Protein AF-A0A1Q4YKF2-F1 (afdb_monomer_lite)

pLDDT: mean 71.83, std 18.97, range [35.75, 95.75]

Secondary structure (DSSP, 8-state):
-HHHHHHHHHHHHHHHHHHHHHHHHHHHHHHHHHHHHHTTS-TTHHHHHHHHHHHHHHHHHHHHHHTS-PPPPP----------------------------TTSSTTSGGGS--GGGHHHHHHHTT-HHHHHHHHHHHHHHHHHHHHHHTT-S-GGGGGSS-HHHHHHHHHHHHGGGT--HHHHHHHHHHHHHHHHHHTTPPPPHHHHHHHHHHHHHHHHHHHHHS--TT---

Foldseek 3Di:
DVVVVVVVVVVVVVVVVVVVVVVVVVVVVVVVVVCVVVVVPVPPPLQVVLLVLLQVLLVVLVCVVVVPDDDDDDDDDDDDDDDDDDDDDDDDDDDDDDDDPDPPPPVVVVVLPPLPPLNVLLVCLQPPLLVSLVSLVVVLLVLLVVLLVLVVNDDPVVCPDDDNLVVSLSSLVSLVVLPRDPCLSVSSVSSVVSNVCSVVPRDYHSSSSVSSSSSSSSSSVSSCVSRPDPPDDD

Sequence (234 aa):
MEIAKLVLEYVKALVWPLVTITLVWGLRSHIHEAMRRMIRLDTVAGAIEFAEDARTVREQVEELADTRPALPPDSSTEPEQTHEVDPDQGPDSRQRHELTEPLSATAIRDTRADFGPFTSAMTLAGRSPASAVTEAWLFLRSAIIQAGASRAVASFDVYVRDKEARALRDVLQRLRPFGLSGPALMYFEQLDDLQRQAAMGTQVSPRAAEDFIMSCYYFYNDLMELAPDPEQPT

Structure (mmCIF, N/CA/C/O backbone):
data_AF-A0A1Q4YKF2-F1
#
_entry.id   AF-A0A1Q4YKF2-F1
#
loop_
_atom_site.group_PDB
_atom_site.id
_atom_site.type_symbol
_atom_site.label_atom_id
_atom_site.label_alt_id
_atom_site.label_comp_id
_atom_site.label_asym_id
_atom_site.label_entity_id
_atom_site.label_seq_id
_atom_site.pdbx_PDB_ins_code
_atom_site.Cartn_x
_atom_site.Cartn_y
_atom_site.Cartn_z
_atom_site.occupancy
_atom_site.B_iso_or_equiv
_atom_site.auth_seq_id
_atom_site.auth_comp_id
_atom_site.auth_asym_id
_atom_site.auth_atom_id
_atom_site.pdbx_PDB_model_num
ATOM 1 N N . MET A 1 1 ? -21.107 60.787 -4.165 1.00 59.50 1 MET A N 1
ATOM 2 C CA . MET A 1 1 ? -22.080 60.136 -3.253 1.00 59.50 1 MET A CA 1
ATOM 3 C C . MET A 1 1 ? -22.635 58.824 -3.819 1.00 59.50 1 MET A C 1
ATOM 5 O O . MET A 1 1 ? -22.978 57.944 -3.045 1.00 59.50 1 MET A O 1
ATOM 9 N N . GLU A 1 2 ? -22.676 58.649 -5.143 1.00 70.69 2 GLU A N 1
ATOM 10 C CA . GLU A 1 2 ? -23.223 57.452 -5.812 1.00 70.69 2 GLU A CA 1
ATOM 11 C C . GLU A 1 2 ? -22.351 56.192 -5.666 1.00 70.69 2 GLU A C 1
ATOM 13 O O . GLU A 1 2 ? -22.877 55.094 -5.513 1.00 70.69 2 GLU A O 1
ATOM 18 N N . ILE A 1 3 ? -21.024 56.351 -5.590 1.00 73.62 3 ILE A N 1
ATOM 19 C CA . ILE A 1 3 ? -20.072 55.238 -5.404 1.00 73.62 3 ILE A CA 1
ATOM 20 C C . ILE A 1 3 ? -20.327 54.496 -4.079 1.00 73.62 3 ILE A C 1
ATOM 22 O O . ILE A 1 3 ? -20.292 53.271 -4.035 1.00 73.62 3 ILE A O 1
ATOM 26 N N . ALA A 1 4 ? -20.668 55.222 -3.008 1.00 78.62 4 ALA A N 1
ATOM 27 C CA . ALA A 1 4 ? -20.981 54.619 -1.710 1.00 78.62 4 ALA A CA 1
ATOM 28 C C . ALA A 1 4 ? -22.267 53.772 -1.748 1.00 78.62 4 ALA A C 1
ATOM 30 O O . ALA A 1 4 ? -22.369 52.776 -1.037 1.00 78.62 4 ALA A O 1
ATOM 31 N N . LYS A 1 5 ? -23.232 54.137 -2.606 1.00 74.88 5 LYS A N 1
ATOM 32 C CA . LYS A 1 5 ? -24.470 53.371 -2.809 1.00 74.88 5 LYS A CA 1
ATOM 33 C C . LYS A 1 5 ? -24.212 52.064 -3.558 1.00 74.88 5 LYS A C 1
ATOM 35 O O . LYS A 1 5 ? -24.713 51.030 -3.134 1.00 74.88 5 LYS A O 1
ATOM 40 N N . LEU A 1 6 ? -23.388 52.103 -4.608 1.00 81.25 6 LEU A N 1
ATOM 41 C CA . LEU A 1 6 ? -23.023 50.906 -5.374 1.00 81.25 6 LEU A CA 1
ATOM 42 C C . LEU A 1 6 ? -22.280 49.878 -4.517 1.00 81.25 6 LEU A C 1
ATOM 44 O O . LEU A 1 6 ? -22.603 48.694 -4.548 1.00 81.25 6 LEU A O 1
ATOM 48 N N . VAL A 1 7 ? -21.320 50.334 -3.709 1.00 80.69 7 VAL A N 1
ATOM 49 C CA . VAL A 1 7 ? -20.581 49.448 -2.799 1.00 80.69 7 VAL A CA 1
ATOM 50 C C . VAL A 1 7 ? -21.527 48.820 -1.772 1.00 80.69 7 VAL A C 1
ATOM 52 O O . VAL A 1 7 ? -21.421 47.626 -1.496 1.00 80.69 7 VAL A O 1
ATOM 55 N N . LEU A 1 8 ? -22.491 49.586 -1.250 1.00 84.44 8 LEU A N 1
ATOM 56 C CA . LEU A 1 8 ? -23.459 49.080 -0.276 1.00 84.44 8 LEU A CA 1
ATOM 57 C C . LEU A 1 8 ? -24.365 47.983 -0.863 1.00 84.44 8 LEU A C 1
ATOM 59 O O . LEU A 1 8 ? -24.622 46.983 -0.191 1.00 84.44 8 LEU A O 1
ATOM 63 N N . GLU A 1 9 ? -24.818 48.130 -2.110 1.00 84.06 9 GLU A N 1
ATOM 64 C CA . GLU A 1 9 ? -25.609 47.091 -2.785 1.00 84.06 9 GLU A CA 1
ATOM 65 C C . GLU A 1 9 ? -24.786 45.836 -3.085 1.00 84.06 9 GLU A C 1
ATOM 67 O O . GLU A 1 9 ? -25.272 44.723 -2.875 1.00 84.06 9 GLU A O 1
ATOM 72 N N . TYR A 1 10 ? -23.521 45.996 -3.484 1.00 83.75 10 TYR A N 1
ATOM 73 C CA . TYR A 1 10 ? -22.634 44.867 -3.763 1.00 83.75 10 TYR A CA 1
ATOM 74 C C . TYR A 1 10 ? -22.320 44.058 -2.498 1.00 83.75 10 TYR A C 1
ATOM 76 O O . TYR A 1 10 ? -22.383 42.829 -2.509 1.00 83.75 10 TYR A O 1
ATOM 84 N N . VAL A 1 11 ? -22.056 44.740 -1.377 1.00 86.38 11 VAL A N 1
ATOM 85 C CA . VAL A 1 11 ? -21.852 44.086 -0.076 1.00 86.38 11 VAL A CA 1
ATOM 86 C C . VAL A 1 11 ? -23.117 43.345 0.350 1.00 86.38 11 VAL A C 1
ATOM 88 O O . VAL A 1 11 ? -23.036 42.184 0.742 1.00 86.38 11 VAL A O 1
ATOM 91 N N . LYS A 1 12 ? -24.299 43.958 0.208 1.00 86.62 12 LYS A N 1
ATOM 92 C CA . LYS A 1 12 ? -25.577 43.311 0.543 1.00 86.62 12 LYS A CA 1
ATOM 93 C C . LYS A 1 12 ? -25.831 42.053 -0.297 1.00 86.62 12 LYS A C 1
ATOM 95 O O . LYS A 1 12 ? -26.324 41.064 0.242 1.00 86.62 12 LYS A O 1
ATOM 100 N N . ALA A 1 13 ? -25.456 42.068 -1.577 1.00 91.25 13 ALA A N 1
ATOM 101 C CA . ALA A 1 13 ? -25.539 40.900 -2.453 1.00 91.25 13 ALA A CA 1
ATOM 102 C C . ALA A 1 13 ? -24.560 39.781 -2.047 1.00 91.25 13 ALA A C 1
ATOM 104 O O . ALA A 1 13 ? -24.888 38.606 -2.188 1.00 91.25 13 ALA A O 1
ATOM 105 N N . LEU A 1 14 ? -23.391 40.131 -1.498 1.00 90.38 14 LEU A N 1
ATOM 106 C CA . LEU A 1 14 ? -22.347 39.190 -1.066 1.00 90.38 14 LEU A CA 1
ATOM 107 C C . LEU A 1 14 ? -22.583 38.564 0.314 1.00 90.38 14 LEU A C 1
ATOM 109 O O . LEU A 1 14 ? -22.063 37.484 0.594 1.00 90.38 14 LEU A O 1
ATOM 113 N N . VAL A 1 15 ? -23.386 39.196 1.171 1.00 93.31 15 VAL A N 1
ATOM 114 C CA . VAL A 1 15 ? -23.711 38.644 2.496 1.00 93.31 15 VAL A CA 1
ATOM 115 C C . VAL A 1 15 ? -24.414 37.292 2.368 1.00 93.31 15 VAL A C 1
ATOM 117 O O . VAL A 1 15 ? -24.079 36.356 3.089 1.00 93.31 15 VAL A O 1
ATOM 120 N N . TRP A 1 16 ? -25.347 37.153 1.426 1.00 92.38 16 TRP A N 1
ATOM 121 C CA . TRP A 1 16 ? -26.102 35.914 1.242 1.00 92.38 16 TRP A CA 1
ATOM 122 C C . TRP A 1 16 ? -25.227 34.700 0.876 1.00 92.38 16 TRP A C 1
ATOM 124 O O . TRP A 1 16 ? -25.275 33.708 1.607 1.00 92.38 16 TRP A O 1
ATOM 134 N N . PRO A 1 17 ? -24.374 34.743 -0.171 1.00 91.88 17 PRO A N 1
ATOM 135 C CA . PRO A 1 17 ? -23.485 33.631 -0.482 1.00 91.88 17 PRO A CA 1
ATOM 136 C C . PRO A 1 17 ? -22.520 33.334 0.668 1.00 91.88 17 PRO A C 1
ATOM 138 O O . PRO A 1 17 ? -22.313 32.165 0.983 1.00 91.88 17 PRO A O 1
ATOM 141 N N . LEU A 1 18 ? -22.005 34.352 1.367 1.00 93.12 18 LEU A N 1
ATOM 142 C CA . LEU A 1 18 ? -21.119 34.135 2.512 1.00 93.12 18 LEU A CA 1
ATOM 143 C C . LEU A 1 18 ? -21.826 33.372 3.645 1.00 93.12 18 LEU A C 1
ATOM 145 O O . LEU A 1 18 ? -21.273 32.411 4.184 1.00 93.12 18 LEU A O 1
ATOM 149 N N . VAL A 1 19 ? -23.070 33.745 3.960 1.00 93.50 19 VAL A N 1
ATOM 150 C CA . VAL A 1 19 ? -23.903 33.039 4.946 1.00 93.50 19 VAL A CA 1
ATOM 151 C C . VAL A 1 19 ? -24.180 31.608 4.493 1.00 93.50 19 VAL A C 1
ATOM 153 O O . VAL A 1 19 ? -24.019 30.690 5.292 1.00 93.50 19 VAL A O 1
ATOM 156 N N . THR A 1 20 ? -24.525 31.380 3.221 1.00 94.12 20 THR A N 1
ATOM 157 C CA . THR A 1 20 ? -24.762 30.016 2.715 1.00 94.12 20 THR A CA 1
ATOM 158 C C . THR A 1 20 ? -23.509 29.149 2.771 1.00 94.12 20 THR A C 1
ATOM 160 O O . THR A 1 20 ? -23.591 28.006 3.206 1.00 94.12 20 THR A O 1
ATOM 163 N N . ILE A 1 21 ? -22.340 29.692 2.419 1.00 92.94 21 ILE A N 1
ATOM 164 C CA . ILE A 1 21 ? -21.063 28.977 2.506 1.00 92.94 21 ILE A CA 1
ATOM 165 C C . ILE A 1 21 ? -20.768 28.627 3.962 1.00 92.94 21 ILE A C 1
ATOM 167 O O . ILE A 1 21 ? -20.431 27.483 4.252 1.00 92.94 21 ILE A O 1
ATOM 171 N N . THR A 1 22 ? -20.956 29.580 4.878 1.00 89.69 22 THR A N 1
ATOM 172 C CA . THR A 1 22 ? -20.728 29.379 6.315 1.00 89.69 22 THR A CA 1
ATOM 173 C C . THR A 1 22 ? -21.674 28.323 6.882 1.00 89.69 22 THR A C 1
ATOM 175 O O . THR A 1 22 ? -21.243 27.442 7.621 1.00 89.69 22 THR A O 1
ATOM 178 N N . LEU A 1 23 ? -22.950 28.359 6.491 1.00 91.12 23 LEU A N 1
ATOM 179 C CA . LEU A 1 23 ? -23.954 27.384 6.902 1.00 91.12 23 LEU A CA 1
ATOM 180 C C . LEU A 1 23 ? -23.627 25.987 6.365 1.00 91.12 23 LEU A C 1
ATOM 182 O O . LEU A 1 23 ? -23.680 25.018 7.116 1.00 91.12 23 LEU A O 1
ATOM 186 N N . VAL A 1 24 ? -23.243 25.879 5.091 1.00 90.00 24 VAL A N 1
ATOM 187 C CA . VAL A 1 24 ? -22.836 24.612 4.469 1.00 90.00 24 VAL A CA 1
ATOM 188 C C . VAL A 1 24 ? -21.573 24.066 5.132 1.00 90.00 24 VAL A C 1
ATOM 190 O O . VAL A 1 24 ? -21.510 22.872 5.409 1.00 90.00 24 VAL A O 1
ATOM 193 N N . TRP A 1 25 ? -20.591 24.915 5.439 1.00 86.44 25 TRP A N 1
ATOM 194 C CA . TRP A 1 25 ? -19.376 24.513 6.152 1.00 86.44 25 TRP A CA 1
ATOM 195 C C . TRP A 1 25 ? -19.663 24.058 7.584 1.00 86.44 25 TRP A C 1
ATOM 197 O O . TRP A 1 25 ? -19.182 23.002 7.993 1.00 86.44 25 TRP A O 1
ATOM 207 N N . GLY A 1 26 ? -20.486 24.801 8.326 1.00 82.38 26 GLY A N 1
ATOM 208 C CA . GLY A 1 26 ? -20.896 24.433 9.680 1.00 82.38 26 GLY A CA 1
ATOM 209 C C . GLY A 1 26 ? -21.679 23.121 9.700 1.00 82.38 26 GLY A C 1
ATOM 210 O O . GLY A 1 26 ? -21.354 22.214 10.464 1.00 82.38 26 GLY A O 1
ATOM 211 N N . LEU A 1 27 ? -22.650 22.969 8.796 1.00 75.94 27 LEU A N 1
ATOM 212 C CA . LEU A 1 27 ? -23.430 21.741 8.660 1.00 75.94 27 LEU A CA 1
ATOM 213 C C . LEU A 1 27 ? -22.538 20.558 8.269 1.00 75.94 27 LEU A C 1
ATOM 215 O O . LEU A 1 27 ? -22.656 19.480 8.847 1.00 75.94 27 LEU A O 1
ATOM 219 N N . ARG A 1 28 ? -21.592 20.764 7.346 1.00 76.94 28 ARG A N 1
ATOM 220 C CA . ARG A 1 28 ? -20.618 19.741 6.950 1.00 76.94 28 ARG A CA 1
ATOM 221 C C . ARG A 1 28 ? -19.732 19.314 8.123 1.00 76.94 28 ARG A C 1
ATOM 223 O O . ARG A 1 28 ? -19.512 18.117 8.280 1.00 76.94 28 ARG A O 1
ATOM 230 N N . SER A 1 29 ? -19.294 20.249 8.969 1.00 70.25 29 SER A N 1
ATOM 231 C CA . SER A 1 29 ? -18.531 19.939 10.187 1.00 70.25 29 SER A CA 1
ATOM 232 C C . SER A 1 29 ? -19.359 19.130 11.187 1.00 70.25 29 SER A C 1
ATOM 234 O O . SER A 1 29 ? -18.894 18.109 11.691 1.00 70.25 29 SER A O 1
ATOM 236 N N . HIS A 1 30 ? -20.615 19.520 11.419 1.00 65.00 30 HIS A N 1
ATOM 237 C CA . HIS A 1 30 ? -21.502 18.818 12.348 1.00 65.00 30 HIS A CA 1
ATOM 238 C C . HIS A 1 30 ? -21.872 17.406 11.878 1.00 65.00 30 HIS A C 1
ATOM 240 O O . HIS A 1 30 ? -21.931 16.495 12.701 1.00 65.00 30 HIS A O 1
ATOM 246 N N . ILE A 1 31 ? -22.064 17.190 10.571 1.00 65.50 31 ILE A N 1
ATOM 247 C CA . ILE A 1 31 ? -22.285 15.847 10.014 1.00 65.50 31 ILE A CA 1
ATOM 248 C C . ILE A 1 31 ? -21.026 14.985 10.199 1.00 65.50 31 ILE A C 1
ATOM 250 O O . ILE A 1 31 ? -21.131 13.816 10.561 1.00 65.50 31 ILE A O 1
ATOM 254 N N . HIS A 1 32 ? -19.833 15.551 10.010 1.00 57.75 32 HIS A N 1
ATOM 255 C CA . HIS A 1 32 ? -18.578 14.819 10.193 1.00 57.75 32 HIS A CA 1
ATOM 256 C C . HIS A 1 32 ? -18.342 14.415 11.659 1.00 57.75 32 HIS A C 1
ATOM 258 O O . HIS A 1 32 ? -17.845 13.327 11.950 1.00 57.75 32 HIS A O 1
ATOM 264 N N . GLU A 1 33 ? -18.761 15.265 12.595 1.00 57.25 33 GLU A N 1
ATOM 265 C CA . GLU A 1 33 ? -18.643 15.013 14.030 1.00 57.25 33 GLU A CA 1
ATOM 266 C C . GLU A 1 33 ? -19.726 14.056 14.560 1.00 57.25 33 GLU A C 1
ATOM 268 O O . GLU A 1 33 ? -19.447 13.212 15.415 1.00 57.25 33 GLU A O 1
ATOM 273 N N . ALA A 1 34 ? -20.934 14.103 13.988 1.00 52.94 34 ALA A N 1
ATOM 274 C CA . ALA A 1 34 ? -21.988 13.121 14.237 1.00 52.94 34 ALA A CA 1
ATOM 275 C C . ALA A 1 34 ? -21.636 11.735 13.664 1.00 52.94 34 ALA A C 1
ATOM 277 O O . ALA A 1 34 ? -21.848 10.727 14.341 1.00 52.94 34 ALA A O 1
ATOM 278 N N . MET A 1 35 ? -21.014 11.670 12.479 1.00 48.03 35 MET A N 1
ATOM 279 C CA . MET A 1 35 ? -20.541 10.411 11.892 1.00 48.03 35 MET A CA 1
ATOM 280 C C . MET A 1 35 ? -19.518 9.709 12.794 1.00 48.03 35 MET A C 1
ATOM 282 O O . MET A 1 35 ? -19.648 8.511 13.026 1.00 48.03 35 MET A O 1
ATOM 286 N N . ARG A 1 36 ? -18.580 10.430 13.426 1.00 53.31 36 ARG A N 1
ATOM 287 C CA . ARG A 1 36 ? -17.638 9.813 14.388 1.00 53.31 36 ARG A CA 1
ATOM 288 C C . ARG A 1 36 ? -18.321 9.140 15.580 1.00 53.31 36 ARG A C 1
ATOM 290 O O . ARG A 1 36 ? -17.753 8.215 16.154 1.00 53.31 36 ARG A O 1
ATOM 297 N N . ARG A 1 37 ? -19.515 9.594 15.971 1.00 45.12 37 ARG A N 1
ATOM 298 C CA . ARG A 1 37 ? -20.275 8.999 17.082 1.00 45.12 37 ARG A CA 1
ATOM 299 C C . ARG A 1 37 ? -21.159 7.828 16.647 1.00 45.12 37 ARG A C 1
ATOM 301 O O . ARG A 1 37 ? -21.414 6.961 17.475 1.00 45.12 37 ARG A O 1
ATOM 308 N N . MET A 1 38 ? -21.573 7.765 15.380 1.00 36.59 38 MET A N 1
ATOM 309 C CA . MET A 1 38 ? -22.424 6.687 14.852 1.00 36.59 38 MET A CA 1
ATOM 310 C C . MET A 1 38 ? -21.632 5.511 14.252 1.00 36.59 38 MET A C 1
ATOM 312 O O . MET A 1 38 ? -22.094 4.378 14.314 1.00 36.59 38 MET A O 1
ATOM 316 N N . ILE A 1 39 ? -20.388 5.734 13.808 1.00 46.66 39 ILE A N 1
ATOM 317 C CA . ILE A 1 39 ? -19.478 4.699 13.263 1.00 46.66 39 ILE A CA 1
ATOM 318 C C . ILE A 1 39 ? -19.107 3.603 14.289 1.00 46.66 39 ILE A C 1
ATOM 320 O O . ILE A 1 39 ? -18.517 2.587 13.940 1.00 46.66 39 ILE A O 1
ATOM 324 N N . ARG A 1 40 ? -19.488 3.743 15.564 1.00 45.81 40 ARG A N 1
ATOM 325 C CA . ARG A 1 40 ? -19.256 2.717 16.594 1.00 45.81 40 ARG A CA 1
ATOM 326 C C . ARG A 1 40 ? -20.307 1.596 16.629 1.00 45.81 40 ARG A C 1
ATOM 328 O O . ARG A 1 40 ? -20.155 0.698 17.449 1.00 45.81 40 ARG A O 1
ATOM 335 N N . LEU A 1 41 ? -21.352 1.656 15.796 1.00 41.97 41 LEU A N 1
ATOM 336 C CA . LEU A 1 41 ? -22.426 0.649 15.750 1.00 41.97 41 LEU A CA 1
ATOM 337 C C . LEU A 1 41 ? -22.560 -0.105 14.408 1.00 41.97 41 LEU A C 1
ATOM 339 O O . LEU A 1 41 ? -23.292 -1.086 14.376 1.00 41.97 41 LEU A O 1
ATOM 343 N N . ASP A 1 42 ? -21.802 0.247 13.359 1.00 39.03 42 ASP A N 1
ATOM 344 C CA . ASP A 1 42 ? -21.786 -0.473 12.059 1.00 39.03 42 ASP A CA 1
ATOM 345 C C . ASP A 1 42 ? -20.584 -1.442 11.899 1.00 39.03 42 ASP A C 1
ATOM 347 O O . ASP A 1 42 ? -20.264 -1.940 10.818 1.00 39.03 42 ASP A O 1
ATOM 351 N N . THR A 1 43 ? -19.898 -1.745 13.002 1.00 55.09 43 THR A N 1
ATOM 352 C CA . THR A 1 43 ? -18.618 -2.470 13.085 1.00 55.09 43 THR A CA 1
ATOM 353 C C . THR A 1 43 ? -18.725 -3.998 12.998 1.00 55.09 43 THR A C 1
ATOM 355 O O . THR A 1 43 ? -18.186 -4.700 13.852 1.00 55.09 43 THR A O 1
ATOM 358 N N . VAL A 1 44 ? -19.397 -4.539 11.979 1.00 48.50 44 VAL A N 1
ATOM 359 C CA . VAL A 1 44 ? -19.246 -5.968 11.619 1.00 48.50 44 VAL A CA 1
ATOM 360 C C . VAL A 1 44 ? -19.063 -6.156 10.111 1.00 48.50 44 VAL A C 1
ATOM 362 O O . VAL A 1 44 ? -18.235 -6.965 9.724 1.00 48.50 44 VAL A O 1
ATOM 365 N N . ALA A 1 45 ? -19.717 -5.372 9.248 1.00 51.12 45 ALA A N 1
ATOM 366 C CA . ALA A 1 45 ? -19.628 -5.585 7.797 1.00 51.12 45 ALA A CA 1
ATOM 367 C C . ALA A 1 45 ? -18.272 -5.158 7.193 1.00 51.12 45 ALA A C 1
ATOM 369 O O . ALA A 1 45 ? -17.570 -5.986 6.624 1.00 51.12 45 ALA A O 1
ATOM 370 N N . GLY A 1 46 ? -17.830 -3.911 7.401 1.00 48.44 46 GLY A N 1
ATOM 371 C CA . GLY A 1 46 ? -16.591 -3.414 6.772 1.00 48.44 46 GLY A CA 1
ATOM 372 C C . GLY A 1 46 ? -15.298 -4.068 7.282 1.00 48.44 46 GLY A C 1
ATOM 373 O O . GLY A 1 46 ? -14.308 -4.134 6.563 1.00 48.44 46 GLY A O 1
ATOM 374 N N . ALA A 1 47 ? -15.302 -4.587 8.514 1.00 58.50 47 ALA A N 1
ATOM 375 C CA . ALA A 1 47 ? -14.169 -5.343 9.052 1.00 58.50 47 ALA A CA 1
ATOM 376 C C . ALA A 1 47 ? -14.091 -6.768 8.477 1.00 58.50 47 ALA A C 1
ATOM 378 O O . ALA A 1 47 ? -12.998 -7.326 8.408 1.00 58.50 47 ALA A O 1
ATOM 379 N N . ILE A 1 48 ? -15.233 -7.352 8.089 1.00 57.09 48 ILE A N 1
ATOM 380 C CA . ILE A 1 48 ? -15.289 -8.654 7.415 1.00 57.09 48 ILE A CA 1
ATOM 381 C C . ILE A 1 48 ? -14.837 -8.497 5.966 1.00 57.09 48 ILE A C 1
ATOM 383 O O . ILE A 1 48 ? -13.970 -9.251 5.548 1.00 57.09 48 ILE A O 1
ATOM 387 N N . GLU A 1 49 ? -15.334 -7.485 5.251 1.00 63.78 49 GLU A N 1
ATOM 388 C CA . GLU A 1 49 ? -14.956 -7.229 3.852 1.00 63.78 49 GLU A CA 1
ATOM 389 C C . GLU A 1 49 ? -13.451 -6.966 3.717 1.00 63.78 49 GLU A C 1
ATOM 391 O O . GLU A 1 49 ? -12.778 -7.625 2.934 1.00 63.78 49 GLU A O 1
ATOM 396 N N . PHE A 1 50 ? -12.874 -6.113 4.571 1.00 67.31 50 PHE A N 1
ATOM 397 C CA . PHE A 1 50 ? -11.427 -5.882 4.556 1.00 67.31 50 PHE A CA 1
ATOM 398 C C . PHE A 1 50 ? -10.622 -7.144 4.918 1.00 67.31 50 PHE A C 1
ATOM 400 O O . PHE A 1 50 ? -9.545 -7.370 4.374 1.00 67.31 50 PHE A O 1
ATOM 407 N N . ALA A 1 51 ? -11.112 -7.970 5.850 1.00 72.19 51 ALA A N 1
ATOM 408 C CA . ALA A 1 51 ? -10.437 -9.215 6.219 1.00 72.19 51 ALA A CA 1
ATOM 409 C C . ALA A 1 51 ? -10.517 -10.275 5.110 1.00 72.19 51 ALA A C 1
ATOM 411 O O . ALA A 1 51 ? -9.565 -11.028 4.919 1.00 72.19 51 ALA A O 1
ATOM 412 N N . GLU A 1 52 ? -11.632 -10.334 4.387 1.00 79.75 52 GLU A N 1
ATOM 413 C CA . GLU A 1 52 ? -11.820 -11.219 3.240 1.00 79.75 52 GLU A CA 1
ATOM 414 C C . GLU A 1 52 ? -10.956 -10.779 2.055 1.00 79.75 52 GLU A C 1
ATOM 416 O O . GLU A 1 52 ? -10.236 -11.602 1.486 1.00 79.75 52 GLU A O 1
ATOM 421 N N . ASP A 1 53 ? -10.932 -9.480 1.755 1.00 73.25 53 ASP A N 1
ATOM 422 C CA . ASP A 1 53 ? -10.086 -8.916 0.705 1.00 73.25 53 ASP A CA 1
ATOM 423 C C . ASP A 1 53 ? -8.601 -9.126 1.027 1.00 73.25 53 ASP A C 1
ATOM 425 O O . ASP A 1 53 ? -7.858 -9.649 0.197 1.00 73.25 53 ASP A O 1
ATOM 429 N N . ALA A 1 54 ? -8.160 -8.814 2.252 1.00 74.19 54 ALA A N 1
ATOM 430 C CA . ALA A 1 54 ? -6.767 -9.007 2.663 1.00 74.19 54 ALA A CA 1
ATOM 431 C C . ALA A 1 54 ? -6.336 -10.480 2.580 1.00 74.19 54 ALA A C 1
ATOM 433 O O . ALA A 1 54 ? -5.230 -10.784 2.129 1.00 74.19 54 ALA A O 1
ATOM 434 N N . ARG A 1 55 ? -7.220 -11.406 2.965 1.00 73.88 55 ARG A N 1
ATOM 435 C CA . ARG A 1 55 ? -6.956 -12.841 2.855 1.00 73.88 55 ARG A CA 1
ATOM 436 C C . ARG A 1 55 ? -6.885 -13.302 1.400 1.00 73.88 55 ARG A C 1
ATOM 438 O O . ARG A 1 55 ? -6.002 -14.088 1.071 1.00 73.88 55 ARG A O 1
ATOM 445 N N . THR A 1 56 ? -7.775 -12.805 0.546 1.00 81.19 56 THR A N 1
ATOM 446 C CA . THR A 1 56 ? -7.808 -13.148 -0.882 1.00 81.19 56 THR A CA 1
ATOM 447 C C . THR A 1 56 ? -6.544 -12.670 -1.586 1.00 81.19 56 THR A C 1
ATOM 449 O O . THR A 1 56 ? -5.918 -13.438 -2.312 1.00 81.19 56 THR A O 1
ATOM 452 N N . VAL A 1 57 ? -6.123 -11.428 -1.328 1.00 77.88 57 VAL A N 1
ATOM 453 C CA . VAL A 1 57 ? -4.872 -10.878 -1.873 1.00 77.88 57 VAL A CA 1
ATOM 454 C C . VAL A 1 57 ? -3.681 -11.713 -1.412 1.00 77.88 57 VAL A C 1
ATOM 456 O O . VAL A 1 57 ? -2.835 -12.075 -2.225 1.00 77.88 57 VAL A O 1
ATOM 459 N N . ARG A 1 58 ? -3.638 -12.082 -0.128 1.00 77.56 58 ARG A N 1
ATOM 460 C CA . ARG A 1 58 ? -2.569 -12.918 0.420 1.00 77.56 58 ARG A CA 1
ATOM 461 C C . ARG A 1 58 ? -2.470 -14.268 -0.286 1.00 77.56 58 ARG A C 1
ATOM 463 O O . ARG A 1 58 ? -1.384 -14.632 -0.717 1.00 77.56 58 ARG A O 1
ATOM 470 N N . GLU A 1 59 ? -3.585 -14.986 -0.414 1.00 81.38 59 GLU A N 1
ATOM 471 C CA . GLU A 1 59 ? -3.623 -16.307 -1.059 1.00 81.38 59 GLU A CA 1
ATOM 472 C C . GLU A 1 59 ? -3.167 -16.226 -2.528 1.00 81.38 59 GLU A C 1
ATOM 474 O O . GLU A 1 59 ? -2.387 -17.058 -2.982 1.00 81.38 59 GLU A O 1
ATOM 479 N N . GLN A 1 60 ? -3.563 -15.172 -3.246 1.00 78.88 60 GLN A N 1
ATOM 480 C CA . GLN A 1 60 ? -3.170 -14.945 -4.640 1.00 78.88 60 GLN A CA 1
ATOM 481 C C . GLN A 1 60 ? -1.678 -14.595 -4.805 1.00 78.88 60 GLN A C 1
ATOM 483 O O . GLN A 1 60 ? -1.025 -15.037 -5.757 1.00 78.88 60 GLN A O 1
ATOM 488 N N . VAL A 1 61 ? -1.124 -13.786 -3.898 1.00 74.69 61 VAL A N 1
ATOM 489 C CA . VAL A 1 61 ? 0.301 -13.419 -3.914 1.00 74.69 61 VAL A CA 1
ATOM 490 C C . VAL A 1 61 ? 1.174 -14.620 -3.533 1.00 74.69 61 VAL A C 1
ATOM 492 O O . VAL A 1 61 ? 2.194 -14.856 -4.178 1.00 74.69 61 VAL A O 1
ATOM 495 N N . GLU A 1 62 ? 0.758 -15.394 -2.528 1.00 76.25 62 GLU A N 1
ATOM 496 C CA . GLU A 1 62 ? 1.436 -16.612 -2.067 1.00 76.25 62 GLU A CA 1
ATOM 497 C C . GLU A 1 62 ? 1.471 -17.684 -3.171 1.00 76.25 62 GLU A C 1
ATOM 499 O O . GLU A 1 62 ? 2.533 -18.232 -3.454 1.00 76.25 62 GLU A O 1
ATOM 504 N N . GLU A 1 63 ? 0.368 -17.898 -3.898 1.00 77.25 63 GLU A N 1
ATOM 505 C CA . GLU A 1 63 ? 0.330 -18.818 -5.047 1.00 77.25 63 GLU A CA 1
ATOM 506 C C . GLU A 1 63 ? 1.331 -18.426 -6.144 1.00 77.25 63 GLU A C 1
ATOM 508 O O . GLU A 1 63 ? 1.939 -19.294 -6.774 1.00 77.25 63 GLU A O 1
ATOM 513 N N . LEU A 1 64 ? 1.551 -17.127 -6.374 1.00 71.88 64 LEU A N 1
ATOM 514 C CA . LEU A 1 64 ? 2.553 -16.675 -7.341 1.00 71.88 64 LEU A CA 1
ATOM 515 C C . LEU A 1 64 ? 3.990 -16.862 -6.860 1.00 71.88 64 LEU A C 1
ATOM 517 O O . LEU A 1 64 ? 4.864 -17.108 -7.694 1.00 71.88 64 LEU A O 1
ATOM 521 N N . ALA A 1 65 ? 4.227 -16.774 -5.552 1.00 70.75 65 ALA A N 1
ATOM 522 C CA . ALA A 1 65 ? 5.511 -17.138 -4.968 1.00 70.75 65 ALA A CA 1
ATOM 523 C C . ALA A 1 65 ? 5.771 -18.654 -5.109 1.00 70.75 65 ALA A C 1
ATOM 525 O O . ALA A 1 65 ? 6.866 -19.048 -5.510 1.00 70.75 65 ALA A O 1
ATOM 526 N N . ASP A 1 66 ? 4.751 -19.489 -4.881 1.00 69.75 66 ASP A N 1
ATOM 527 C CA . ASP A 1 66 ? 4.853 -20.957 -4.897 1.00 69.75 66 ASP A CA 1
ATOM 528 C C . ASP A 1 66 ? 4.840 -21.588 -6.303 1.00 69.75 66 ASP A C 1
ATOM 530 O O . ASP A 1 66 ? 5.462 -22.625 -6.528 1.00 69.75 66 ASP A O 1
ATOM 534 N N . THR A 1 67 ? 4.172 -20.980 -7.291 1.00 62.34 67 THR A N 1
ATOM 535 C CA . THR A 1 67 ? 4.070 -21.520 -8.669 1.00 62.34 67 THR A CA 1
ATOM 536 C C . THR A 1 67 ? 5.399 -21.440 -9.441 1.00 62.34 67 THR A C 1
ATOM 538 O O . THR A 1 67 ? 5.510 -21.873 -10.594 1.00 62.34 67 THR A O 1
ATOM 541 N N . ARG A 1 68 ? 6.457 -20.913 -8.821 1.00 50.88 68 ARG A N 1
ATOM 542 C CA . ARG A 1 68 ? 7.795 -20.910 -9.403 1.00 50.88 68 ARG A CA 1
ATOM 543 C C . ARG A 1 68 ? 8.423 -22.304 -9.257 1.00 50.88 68 ARG A C 1
ATOM 545 O O . ARG A 1 68 ? 8.498 -22.816 -8.145 1.00 50.88 68 ARG A O 1
ATOM 552 N N . PRO A 1 69 ? 8.910 -22.939 -10.341 1.00 49.50 69 PRO A N 1
ATOM 553 C CA . PRO A 1 69 ? 9.517 -24.260 -10.245 1.00 49.50 69 PRO A CA 1
ATOM 554 C C . PRO A 1 69 ? 10.754 -24.207 -9.346 1.00 49.50 69 PRO A C 1
ATOM 556 O O . PRO A 1 69 ? 11.785 -23.649 -9.730 1.00 49.50 69 PRO A O 1
ATOM 559 N N . ALA A 1 70 ? 10.655 -24.807 -8.162 1.00 46.84 70 ALA A N 1
ATOM 560 C CA . ALA A 1 70 ? 11.819 -25.201 -7.393 1.00 46.84 70 ALA A CA 1
ATOM 561 C C . ALA A 1 70 ? 12.691 -26.098 -8.285 1.00 46.84 70 ALA A C 1
ATOM 563 O O . ALA A 1 70 ? 12.203 -27.062 -8.886 1.00 46.84 70 ALA A O 1
ATOM 564 N N . LEU A 1 71 ? 13.980 -25.765 -8.398 1.00 49.47 71 LEU A N 1
ATOM 565 C CA . LEU A 1 71 ? 14.969 -26.689 -8.943 1.00 49.47 71 LEU A CA 1
ATOM 566 C C . LEU A 1 71 ? 14.834 -28.042 -8.216 1.00 49.47 71 LEU A C 1
ATOM 568 O O . LEU A 1 71 ? 14.580 -28.053 -7.008 1.00 49.47 71 LEU A O 1
ATOM 572 N N . PRO A 1 72 ? 14.979 -29.175 -8.925 1.00 46.16 72 PRO A N 1
ATOM 573 C CA . PRO A 1 72 ? 14.781 -30.488 -8.330 1.00 46.16 72 PRO A CA 1
ATOM 574 C C . PRO A 1 72 ? 15.733 -30.677 -7.139 1.00 46.16 72 PRO A C 1
ATOM 576 O O . PRO A 1 72 ? 16.909 -30.319 -7.254 1.00 46.16 72 PRO A O 1
ATOM 579 N N . PRO A 1 73 ? 15.260 -31.239 -6.010 1.00 48.12 73 PRO A N 1
ATOM 580 C CA . PRO A 1 73 ? 16.142 -31.632 -4.926 1.00 48.12 73 PRO A CA 1
ATOM 581 C C . PRO A 1 73 ? 17.104 -32.682 -5.471 1.00 48.12 73 PRO A C 1
ATOM 583 O O . PRO A 1 73 ? 16.693 -33.744 -5.945 1.00 48.12 73 PRO A O 1
ATOM 586 N N . ASP A 1 74 ? 18.384 -32.333 -5.455 1.00 36.81 74 ASP A N 1
ATOM 587 C CA . ASP A 1 74 ? 19.445 -33.225 -5.870 1.00 36.81 74 ASP A CA 1
ATOM 588 C C . ASP A 1 74 ? 19.426 -34.466 -4.971 1.00 36.81 74 ASP A C 1
ATOM 590 O O . ASP A 1 74 ? 19.450 -34.407 -3.740 1.00 36.81 74 ASP A O 1
ATOM 594 N N . SER A 1 75 ? 19.289 -35.592 -5.650 1.00 47.59 75 SER A N 1
ATOM 595 C CA . SER A 1 75 ? 19.340 -36.967 -5.189 1.00 47.59 75 SER A CA 1
ATOM 596 C C . SER A 1 75 ? 20.341 -37.197 -4.049 1.00 47.59 75 SER A C 1
ATOM 598 O O . SER A 1 75 ? 21.552 -37.078 -4.223 1.00 47.59 75 SER A O 1
ATOM 600 N N . SER A 1 76 ? 19.855 -37.680 -2.909 1.00 47.88 76 SER A N 1
ATOM 601 C CA . SER A 1 76 ? 20.625 -38.586 -2.051 1.00 47.88 76 SER A CA 1
ATOM 602 C C . SER A 1 76 ? 19.674 -39.578 -1.399 1.00 47.88 76 SER A C 1
ATOM 604 O O . SER A 1 76 ? 19.172 -39.393 -0.295 1.00 47.88 76 SER A O 1
ATOM 606 N N . THR A 1 77 ? 19.405 -40.630 -2.166 1.00 39.53 77 THR A N 1
ATOM 607 C CA . THR A 1 77 ? 18.851 -41.897 -1.703 1.00 39.53 77 THR A CA 1
ATOM 608 C C . THR A 1 77 ? 19.856 -42.584 -0.772 1.00 39.53 77 THR A C 1
ATOM 610 O O . THR A 1 77 ? 21.008 -42.782 -1.149 1.00 39.53 77 THR A O 1
ATOM 613 N N . GLU A 1 78 ? 19.373 -42.885 0.435 1.00 50.91 78 GLU A N 1
ATOM 614 C CA . GLU A 1 78 ? 19.573 -44.057 1.315 1.00 50.91 78 GLU A CA 1
ATOM 615 C C . GLU A 1 78 ? 20.547 -45.185 0.885 1.00 50.91 78 GLU A C 1
ATOM 617 O O . GLU A 1 78 ? 20.712 -45.448 -0.308 1.00 50.91 78 GLU A O 1
ATOM 622 N N . PRO A 1 79 ? 21.123 -45.949 1.844 1.00 50.28 79 PRO A N 1
ATOM 623 C CA . PRO A 1 79 ? 20.336 -47.065 2.397 1.00 50.28 79 PRO A CA 1
ATOM 624 C C . PRO A 1 79 ? 20.553 -47.401 3.894 1.00 50.28 79 PRO A C 1
ATOM 626 O O . PRO A 1 79 ? 21.672 -47.425 4.400 1.00 50.28 79 PRO A O 1
ATOM 629 N N . GLU A 1 80 ? 19.436 -47.739 4.552 1.00 39.00 80 GLU A N 1
ATOM 630 C CA . GLU A 1 80 ? 19.212 -49.028 5.231 1.00 39.00 80 GLU A CA 1
ATOM 631 C C . GLU A 1 80 ? 20.125 -49.423 6.414 1.00 39.00 80 GLU A C 1
ATOM 633 O O . GLU A 1 80 ? 21.238 -49.904 6.220 1.00 39.00 80 GLU A O 1
ATOM 638 N N . GLN A 1 81 ? 19.579 -49.400 7.641 1.00 40.22 81 GLN A N 1
ATOM 639 C CA . GLN A 1 81 ? 19.753 -50.524 8.575 1.00 40.22 81 GLN A CA 1
ATOM 640 C C . GLN A 1 81 ? 18.458 -50.849 9.327 1.00 40.22 81 GLN A C 1
ATOM 642 O O . GLN A 1 81 ? 17.800 -50.011 9.941 1.00 40.22 81 GLN A O 1
ATOM 647 N N . THR A 1 82 ? 18.135 -52.127 9.213 1.00 38.28 82 THR A N 1
ATOM 648 C CA . THR A 1 82 ? 16.921 -52.848 9.568 1.00 38.28 82 THR A CA 1
ATOM 649 C C . THR A 1 82 ? 17.011 -53.417 10.988 1.00 38.28 82 THR A C 1
ATOM 651 O O . THR A 1 82 ? 18.069 -53.884 11.387 1.00 38.28 82 THR A O 1
ATOM 654 N N . HIS A 1 83 ? 15.857 -53.468 11.667 1.00 45.41 83 HIS A N 1
ATOM 655 C CA . HIS A 1 83 ? 15.477 -54.366 12.776 1.00 45.41 83 HIS A CA 1
ATOM 656 C C . HIS A 1 83 ? 16.281 -54.374 14.090 1.00 45.41 83 HIS A C 1
ATOM 658 O O . HIS A 1 83 ? 17.384 -54.893 14.139 1.00 45.41 83 HIS A O 1
ATOM 664 N N . GLU A 1 84 ? 15.581 -54.095 15.198 1.00 38.97 84 GLU A N 1
ATOM 665 C CA . GLU A 1 84 ? 15.323 -55.149 16.195 1.00 38.97 84 GLU A CA 1
ATOM 666 C C . GLU A 1 84 ? 14.002 -54.873 16.936 1.00 38.97 84 GLU A C 1
ATOM 668 O O . GLU A 1 84 ? 13.750 -53.774 17.426 1.00 38.97 84 GLU A O 1
ATOM 673 N N . VAL A 1 85 ? 13.120 -55.869 16.918 1.00 48.16 85 VAL A N 1
ATOM 674 C CA . VAL A 1 85 ? 11.811 -55.907 17.576 1.00 48.16 85 VAL A CA 1
ATOM 675 C C . VAL A 1 85 ? 11.997 -56.678 18.878 1.00 48.16 85 VAL A C 1
ATOM 677 O O . VAL A 1 85 ? 12.436 -57.822 18.818 1.00 48.16 85 VAL A O 1
ATOM 680 N N . ASP A 1 86 ? 11.604 -56.107 20.016 1.00 46.09 86 ASP A N 1
ATOM 681 C CA . ASP A 1 86 ? 11.433 -56.857 21.266 1.00 46.09 86 ASP A CA 1
ATOM 682 C C . ASP A 1 86 ? 10.073 -56.507 21.899 1.00 46.09 86 ASP A C 1
ATOM 684 O O . ASP A 1 86 ? 9.816 -55.328 22.172 1.00 46.09 86 ASP A O 1
ATOM 688 N N . PRO A 1 87 ? 9.161 -57.480 22.076 1.00 56.31 87 PRO A N 1
ATOM 689 C CA . PRO A 1 87 ? 7.912 -57.283 22.789 1.00 56.31 87 PRO A CA 1
ATOM 690 C C . PRO A 1 87 ? 7.833 -58.199 24.017 1.00 56.31 87 PRO A C 1
ATOM 692 O O . PRO A 1 87 ? 7.599 -59.391 23.849 1.00 56.31 87 PRO A O 1
ATOM 695 N N . ASP A 1 88 ? 7.884 -57.666 25.241 1.00 42.44 88 ASP A N 1
ATOM 696 C CA . ASP A 1 88 ? 7.110 -58.257 26.344 1.00 42.44 88 ASP A CA 1
ATOM 697 C C . ASP A 1 88 ? 6.974 -57.345 27.581 1.00 42.44 88 ASP A C 1
ATOM 699 O O . ASP A 1 88 ? 7.909 -56.645 27.958 1.00 42.44 88 ASP A O 1
ATOM 703 N N . GLN A 1 89 ? 5.821 -57.482 28.252 1.00 40.97 89 GLN A N 1
ATOM 704 C CA . GLN A 1 89 ? 5.442 -57.010 29.603 1.00 40.97 89 GLN A CA 1
ATOM 705 C C . GLN A 1 89 ? 5.144 -55.507 29.767 1.00 40.97 89 GLN A C 1
ATOM 707 O O . GLN A 1 89 ? 6.000 -54.657 29.587 1.00 40.97 89 GLN A O 1
ATOM 712 N N . GLY A 1 90 ? 3.974 -55.039 30.206 1.00 35.75 90 GLY A N 1
ATOM 713 C CA . GLY A 1 90 ? 2.760 -55.618 30.790 1.00 35.75 90 GLY A CA 1
ATOM 714 C C . GLY A 1 90 ? 1.954 -54.451 31.422 1.00 35.75 90 GLY A C 1
ATOM 715 O O . GLY A 1 90 ? 2.530 -53.384 31.644 1.00 35.75 90 GLY A O 1
ATOM 716 N N . PRO A 1 91 ? 0.636 -54.570 31.674 1.00 54.75 91 PRO A N 1
ATOM 717 C CA . PRO A 1 91 ? -0.218 -53.417 31.965 1.00 54.75 91 PRO A CA 1
ATOM 718 C C . PRO A 1 91 ? -0.485 -53.241 33.468 1.00 54.75 91 PRO A C 1
ATOM 720 O O . PRO A 1 91 ? -1.002 -54.160 34.094 1.00 54.75 91 PRO A O 1
ATOM 723 N N . ASP A 1 92 ? -0.249 -52.049 34.035 1.00 38.84 92 ASP A N 1
ATOM 724 C CA . ASP A 1 92 ? -1.002 -51.623 35.225 1.00 38.84 92 ASP A CA 1
ATOM 725 C C . ASP A 1 92 ? -1.077 -50.091 35.426 1.00 38.84 92 ASP A C 1
ATOM 727 O O . ASP A 1 92 ? -0.105 -49.402 35.717 1.00 38.84 92 ASP A O 1
ATOM 731 N N . SER A 1 93 ? -2.293 -49.585 35.225 1.00 43.12 93 SER A N 1
ATOM 732 C CA . SER A 1 93 ? -3.050 -48.631 36.044 1.00 43.12 93 SER A CA 1
ATOM 733 C C . SER A 1 93 ? -2.391 -47.429 36.754 1.00 43.12 93 SER A C 1
ATOM 735 O O . SER A 1 93 ? -1.677 -47.556 37.740 1.00 43.12 93 SER A O 1
ATOM 737 N N . ARG A 1 94 ? -3.001 -46.268 36.455 1.00 44.50 94 ARG A N 1
ATOM 738 C CA . ARG A 1 94 ? -3.373 -45.171 37.381 1.00 44.50 94 ARG A CA 1
ATOM 739 C C . ARG A 1 94 ? -2.257 -44.248 37.884 1.00 44.50 94 ARG A C 1
ATOM 741 O O . ARG A 1 94 ? -1.781 -44.385 39.005 1.00 44.50 94 ARG A O 1
ATOM 748 N N . GLN A 1 95 ? -2.126 -43.104 37.211 1.00 42.94 95 GLN A N 1
ATOM 749 C CA . GLN A 1 95 ? -2.054 -41.842 37.946 1.00 42.94 95 GLN A CA 1
ATOM 750 C C . GLN A 1 95 ? -2.764 -40.706 37.211 1.00 42.94 95 GLN A C 1
ATOM 752 O O . GLN A 1 95 ? -2.815 -40.625 35.989 1.00 42.94 95 GLN A O 1
ATOM 757 N N . ARG A 1 96 ? -3.441 -39.905 38.022 1.00 41.38 96 ARG A N 1
ATOM 758 C CA . ARG A 1 96 ? -4.500 -38.958 37.708 1.00 41.38 96 ARG A CA 1
ATOM 759 C C . ARG A 1 96 ? -3.916 -37.566 37.922 1.00 41.38 96 ARG A C 1
ATOM 761 O O . ARG A 1 96 ? -3.394 -37.328 39.000 1.00 41.38 96 ARG A O 1
ATOM 768 N N . HIS A 1 97 ? -4.109 -36.686 36.941 1.00 45.34 97 HIS A N 1
ATOM 769 C CA . HIS A 1 97 ? -4.090 -35.222 37.058 1.00 45.34 97 HIS A CA 1
ATOM 770 C C . HIS A 1 97 ? -2.841 -34.577 37.678 1.00 45.34 97 HIS A C 1
ATOM 772 O O . HIS A 1 97 ? -2.786 -34.378 38.885 1.00 45.34 97 HIS A O 1
ATOM 778 N N . GLU A 1 98 ? -1.981 -34.035 36.819 1.00 37.28 98 GLU A N 1
ATOM 779 C CA . GLU A 1 98 ? -1.468 -32.680 37.025 1.00 37.28 98 GLU A CA 1
ATOM 780 C C . GLU A 1 98 ? -1.619 -31.884 35.725 1.00 37.28 98 GLU A C 1
ATOM 782 O O . GLU A 1 98 ? -1.437 -32.395 34.621 1.00 37.28 98 GLU A O 1
ATOM 787 N N . LEU A 1 99 ? -2.091 -30.652 35.891 1.00 47.56 99 LEU A N 1
ATOM 788 C CA . LEU A 1 99 ? -2.436 -29.688 34.859 1.00 47.56 99 LEU A CA 1
ATOM 789 C C . LEU A 1 99 ? -1.242 -29.412 33.936 1.00 47.56 99 LEU A C 1
ATOM 791 O O . LEU A 1 99 ? -0.201 -28.947 34.393 1.00 47.56 99 LEU A O 1
ATOM 795 N N . THR A 1 100 ? -1.415 -29.575 32.627 1.00 40.06 100 THR A N 1
ATOM 796 C CA . THR A 1 100 ? -0.572 -28.898 31.629 1.00 40.06 100 THR A CA 1
ATOM 797 C C . THR A 1 100 ? -1.405 -28.609 30.376 1.00 40.06 100 THR A C 1
ATOM 799 O O . THR A 1 100 ? -1.378 -29.342 29.393 1.00 40.06 100 THR A O 1
ATOM 802 N N . GLU A 1 101 ? -2.194 -27.536 30.430 1.00 42.75 101 GLU A N 1
ATOM 803 C CA . GLU A 1 101 ? -2.542 -26.756 29.234 1.00 42.75 101 GLU A CA 1
ATOM 804 C C . GLU A 1 101 ? -1.350 -25.848 28.854 1.00 42.75 101 GLU A C 1
ATOM 806 O O . GLU A 1 101 ? -0.601 -25.441 29.743 1.00 42.75 101 GLU A O 1
ATOM 811 N N . PRO A 1 102 ? -1.228 -25.363 27.606 1.00 44.94 102 PRO A N 1
ATOM 812 C CA . PRO A 1 102 ? -1.312 -26.080 26.341 1.00 44.94 102 PRO A CA 1
ATOM 813 C C . PRO A 1 102 ? -0.014 -25.883 25.523 1.00 44.94 102 PRO A C 1
ATOM 815 O O . PRO A 1 102 ? 0.484 -24.770 25.343 1.00 44.94 102 PRO A O 1
ATOM 818 N N . LEU A 1 103 ? 0.502 -26.961 24.934 1.00 44.41 103 LEU A N 1
ATOM 819 C CA . LEU A 1 103 ? 1.684 -26.995 24.053 1.00 44.41 103 LEU A CA 1
ATOM 820 C C . LEU A 1 103 ? 1.457 -26.374 22.651 1.00 44.41 103 LEU A C 1
ATOM 822 O O . LEU A 1 103 ? 2.097 -26.766 21.681 1.00 44.41 103 LEU A O 1
ATOM 826 N N . SER A 1 104 ? 0.574 -25.380 22.513 1.00 45.34 104 SER A N 1
ATOM 827 C CA . SER A 1 104 ? 0.209 -24.799 21.205 1.00 45.34 104 SER A CA 1
ATOM 828 C C . SER A 1 104 ? 0.504 -23.302 21.053 1.00 45.34 104 SER A C 1
ATOM 830 O O . SER A 1 104 ? 0.264 -22.747 19.987 1.00 45.34 104 SER A O 1
ATOM 832 N N . ALA A 1 105 ? 1.061 -22.633 22.070 1.00 44.84 105 ALA A N 1
ATOM 833 C CA . ALA A 1 105 ? 1.390 -21.202 21.987 1.00 44.84 105 ALA A CA 1
ATOM 834 C C . ALA A 1 105 ? 2.821 -20.909 21.490 1.00 44.84 105 ALA A C 1
ATOM 836 O O . ALA A 1 105 ? 3.116 -19.782 21.093 1.00 44.84 105 ALA A O 1
ATOM 837 N N . THR A 1 106 ? 3.716 -21.900 21.507 1.00 44.06 106 THR A N 1
ATOM 838 C CA . THR A 1 106 ? 5.148 -21.675 21.241 1.00 44.06 106 THR A CA 1
ATOM 839 C C . THR A 1 106 ? 5.528 -21.927 19.780 1.00 44.06 106 THR A C 1
ATOM 841 O O . THR A 1 106 ? 6.374 -21.215 19.256 1.00 44.06 106 THR A O 1
ATOM 844 N N . ALA A 1 107 ? 4.840 -22.835 19.079 1.00 42.50 107 ALA A N 1
ATOM 845 C CA . ALA A 1 107 ? 5.127 -23.143 17.671 1.00 42.50 107 ALA A CA 1
ATOM 846 C C . ALA A 1 107 ? 4.661 -22.055 16.676 1.00 42.50 107 ALA A C 1
ATOM 848 O O . ALA A 1 107 ? 5.143 -22.007 15.553 1.00 42.50 107 ALA A O 1
ATOM 849 N N . ILE A 1 108 ? 3.767 -21.142 17.083 1.00 46.66 108 ILE A N 1
ATOM 850 C CA . ILE A 1 108 ? 3.309 -20.005 16.250 1.00 46.66 108 ILE A CA 1
ATOM 851 C C . ILE A 1 108 ? 4.226 -18.771 16.422 1.00 46.66 108 ILE A C 1
ATOM 853 O O . ILE A 1 108 ? 4.089 -17.772 15.720 1.00 46.66 108 ILE A O 1
ATOM 857 N N . ARG A 1 109 ? 5.189 -18.805 17.356 1.00 43.91 109 ARG A N 1
ATOM 858 C CA . ARG A 1 109 ? 6.132 -17.693 17.575 1.00 43.91 109 ARG A CA 1
ATOM 859 C C . ARG A 1 109 ? 7.377 -17.745 16.688 1.00 43.91 109 ARG A C 1
ATOM 861 O O . ARG A 1 109 ? 7.972 -16.689 16.494 1.00 43.91 109 ARG A O 1
ATOM 868 N N . ASP A 1 110 ? 7.725 -18.902 16.126 1.00 40.75 110 ASP A N 1
ATOM 869 C CA . ASP A 1 110 ? 8.968 -19.069 15.355 1.00 40.75 110 ASP A CA 1
ATOM 870 C C . ASP A 1 110 ? 8.894 -18.553 13.910 1.00 40.75 110 ASP A C 1
ATOM 872 O O . ASP A 1 110 ? 9.908 -18.142 13.359 1.00 40.75 110 ASP A O 1
ATOM 876 N N . THR A 1 111 ? 7.708 -18.432 13.307 1.00 48.72 111 THR A N 1
ATOM 877 C CA . THR A 1 111 ? 7.553 -17.755 12.002 1.00 48.72 111 THR A CA 1
ATOM 878 C C . THR A 1 111 ? 7.569 -16.228 12.102 1.00 48.72 111 THR A C 1
ATOM 880 O O . THR A 1 111 ? 7.565 -15.541 11.086 1.00 48.72 111 THR A O 1
ATOM 883 N N . ARG A 1 112 ? 7.611 -15.660 13.317 1.00 48.31 112 ARG A N 1
ATOM 884 C CA . ARG A 1 112 ? 7.600 -14.204 13.533 1.00 48.31 112 ARG A CA 1
ATOM 885 C C . ARG A 1 112 ? 8.988 -13.554 13.447 1.00 48.31 112 ARG A C 1
ATOM 887 O O . ARG A 1 112 ? 9.083 -12.343 13.635 1.00 48.31 112 ARG A O 1
ATOM 894 N N . ALA A 1 113 ? 10.042 -14.338 13.211 1.00 51.53 113 ALA A N 1
ATOM 895 C CA . ALA A 1 113 ? 11.420 -13.932 13.477 1.00 51.53 113 ALA A CA 1
ATOM 896 C C . ALA A 1 113 ? 12.198 -13.317 12.299 1.00 51.53 113 ALA A C 1
ATOM 898 O O . ALA A 1 113 ? 13.253 -12.752 12.565 1.00 51.53 113 ALA A O 1
ATOM 899 N N . ASP A 1 114 ? 11.711 -13.336 11.050 1.00 72.25 114 ASP A N 1
ATOM 900 C CA . ASP A 1 114 ? 12.445 -12.668 9.957 1.00 72.25 114 ASP A CA 1
ATOM 901 C C . ASP A 1 114 ? 11.552 -12.053 8.867 1.00 72.25 114 ASP A C 1
ATOM 903 O O . ASP A 1 114 ? 11.610 -12.386 7.688 1.00 72.25 114 ASP A O 1
ATOM 907 N N . PHE A 1 115 ? 10.709 -11.094 9.260 1.00 75.31 115 PHE A N 1
ATOM 908 C CA . PHE A 1 115 ? 10.020 -10.219 8.299 1.00 75.31 115 PHE A CA 1
ATOM 909 C C . PHE A 1 115 ? 10.943 -9.120 7.742 1.00 75.31 115 PHE A C 1
ATOM 911 O O . PHE A 1 115 ? 10.465 -8.185 7.091 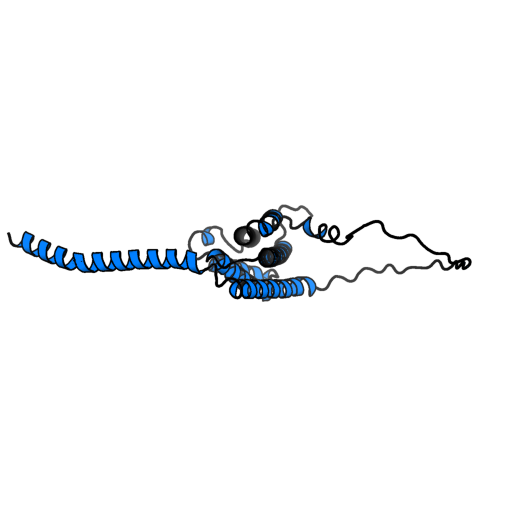1.00 75.31 115 PHE A O 1
ATOM 918 N N . GLY A 1 116 ? 12.247 -9.187 8.045 1.00 85.50 116 GLY A N 1
ATOM 919 C CA . GLY A 1 116 ? 13.246 -8.180 7.717 1.00 85.50 116 GLY A CA 1
ATOM 920 C C . GLY A 1 116 ? 12.722 -6.759 7.967 1.00 85.50 116 GLY A C 1
ATOM 921 O O . GLY A 1 116 ? 12.367 -6.424 9.108 1.00 85.50 116 GLY A O 1
ATOM 922 N N . PRO A 1 117 ? 12.599 -5.925 6.920 1.00 88.12 117 PRO A N 1
ATOM 923 C CA . PRO A 1 117 ? 12.171 -4.537 7.063 1.00 88.12 117 PRO A CA 1
ATOM 924 C C . PRO A 1 117 ? 10.715 -4.349 7.522 1.00 88.12 117 PRO A C 1
ATOM 926 O O . PRO A 1 117 ? 10.368 -3.286 8.034 1.00 88.12 117 PRO A O 1
ATOM 929 N N . PHE A 1 118 ? 9.858 -5.366 7.399 1.00 91.81 118 PHE A N 1
ATOM 930 C CA . PHE A 1 118 ? 8.450 -5.295 7.807 1.00 91.81 118 PHE A CA 1
ATOM 931 C C . PHE A 1 118 ? 8.218 -5.662 9.279 1.00 91.81 118 PHE A C 1
ATOM 933 O O . PHE A 1 118 ? 7.090 -5.572 9.768 1.00 91.81 118 PHE A O 1
ATOM 940 N N . THR A 1 119 ? 9.268 -6.030 10.020 1.00 91.62 119 THR A N 1
ATOM 941 C CA . THR A 1 119 ? 9.165 -6.432 11.434 1.00 91.62 119 THR A CA 1
ATOM 942 C C . THR A 1 119 ? 8.500 -5.351 12.290 1.00 91.62 119 THR A C 1
ATOM 944 O O . THR A 1 119 ? 7.634 -5.656 13.110 1.00 91.62 119 THR A O 1
ATOM 947 N N . SER A 1 120 ? 8.839 -4.077 12.068 1.00 91.31 120 SER A N 1
ATOM 948 C CA . SER A 1 120 ? 8.238 -2.956 12.804 1.00 91.31 120 SER A CA 1
ATOM 949 C C . SER A 1 120 ? 6.722 -2.877 12.578 1.00 91.31 120 SER A C 1
ATOM 951 O O . SER A 1 120 ? 5.951 -2.939 13.543 1.00 91.31 120 SER A O 1
ATOM 953 N N . ALA A 1 121 ? 6.274 -2.902 11.318 1.00 92.81 121 ALA A N 1
ATOM 954 C CA . ALA A 1 121 ? 4.854 -2.943 10.976 1.00 92.81 121 ALA A CA 1
ATOM 955 C C . ALA A 1 121 ? 4.148 -4.163 11.598 1.00 92.81 121 ALA A C 1
ATOM 957 O O . ALA A 1 121 ? 3.073 -4.029 12.186 1.00 92.81 121 ALA A O 1
ATOM 958 N N . MET A 1 122 ? 4.780 -5.340 11.574 1.00 92.00 122 MET A N 1
ATOM 959 C CA . MET A 1 122 ? 4.230 -6.562 12.170 1.00 92.00 122 MET A CA 1
ATOM 960 C C . MET A 1 122 ? 4.044 -6.453 13.694 1.00 92.00 122 MET A C 1
ATOM 962 O O . MET A 1 122 ? 3.075 -6.974 14.251 1.00 92.00 122 MET A O 1
ATOM 966 N N . THR A 1 123 ? 4.932 -5.741 14.399 1.00 92.06 123 THR A N 1
ATOM 967 C CA . THR A 1 123 ? 4.749 -5.470 15.838 1.00 92.06 123 THR A CA 1
ATOM 968 C C . THR A 1 123 ? 3.625 -4.469 16.118 1.00 92.06 123 THR A C 1
ATOM 970 O O . THR A 1 123 ? 2.955 -4.564 17.153 1.00 92.06 123 THR A O 1
ATOM 973 N N . LEU A 1 124 ? 3.381 -3.530 15.199 1.00 92.19 124 LEU A N 1
ATOM 974 C CA . LEU A 1 124 ? 2.305 -2.547 15.303 1.00 92.19 124 LEU A CA 1
ATOM 975 C C . LEU A 1 124 ? 0.929 -3.141 15.021 1.00 92.19 124 LEU A C 1
ATOM 977 O O . LEU A 1 124 ? -0.044 -2.642 15.586 1.00 92.19 124 LEU A O 1
ATOM 981 N N . ALA A 1 125 ? 0.834 -4.208 14.224 1.00 93.44 125 ALA A N 1
ATOM 982 C CA . ALA A 1 125 ? -0.437 -4.811 13.821 1.00 93.44 125 ALA A CA 1
ATOM 983 C C . ALA A 1 125 ? -1.345 -5.151 15.018 1.00 93.44 125 ALA A C 1
ATOM 985 O O . ALA A 1 125 ? -2.546 -4.900 14.979 1.00 93.44 125 ALA A O 1
ATOM 986 N N . GLY A 1 126 ? -0.771 -5.622 16.132 1.00 87.06 126 GLY A N 1
ATOM 987 C CA . GLY A 1 126 ? -1.524 -5.930 17.353 1.00 87.06 126 GLY A CA 1
ATOM 988 C C . GLY A 1 126 ? -1.955 -4.716 18.190 1.00 87.06 126 GLY A C 1
ATOM 989 O O . GLY A 1 126 ? -2.836 -4.845 19.037 1.00 87.06 126 GLY A O 1
ATOM 990 N N . ARG A 1 127 ? -1.339 -3.541 17.994 1.00 93.69 127 ARG A N 1
ATOM 991 C CA . ARG A 1 127 ? -1.576 -2.323 18.800 1.00 93.69 127 ARG A CA 1
ATOM 992 C C . ARG A 1 127 ? -2.365 -1.259 18.044 1.00 93.69 127 ARG A C 1
ATOM 994 O O . ARG A 1 127 ? -3.229 -0.609 18.622 1.00 93.69 127 ARG A O 1
ATOM 1001 N N . SER A 1 128 ? -2.035 -1.070 16.770 1.00 93.12 128 SER A N 1
ATOM 1002 C CA . SER A 1 128 ? -2.652 -0.108 15.861 1.00 93.12 128 SER A CA 1
ATOM 1003 C C . SER A 1 128 ? -2.629 -0.666 14.429 1.00 93.12 128 SER A C 1
ATOM 1005 O O . SER A 1 128 ? -1.721 -0.344 13.656 1.00 93.12 128 SER A O 1
ATOM 1007 N N . PRO A 1 129 ? -3.618 -1.500 14.055 1.00 93.19 129 PRO A N 1
ATOM 1008 C CA . PRO A 1 129 ? -3.657 -2.174 12.755 1.00 93.19 129 PRO A CA 1
ATOM 1009 C C . PRO A 1 129 ? -3.587 -1.207 11.561 1.00 93.19 129 PRO A C 1
ATOM 1011 O O . PRO A 1 129 ? -2.829 -1.423 10.622 1.00 93.19 129 PRO A O 1
ATOM 1014 N N . ALA A 1 130 ? -4.312 -0.085 11.621 1.00 90.44 130 ALA A N 1
ATOM 1015 C CA . ALA A 1 130 ? -4.306 0.919 10.554 1.00 90.44 130 ALA A CA 1
ATOM 1016 C C . ALA A 1 130 ? -2.940 1.618 10.395 1.00 90.44 130 ALA A C 1
ATOM 1018 O O . ALA A 1 130 ? -2.495 1.891 9.277 1.00 90.44 130 ALA A O 1
ATOM 1019 N N . SER A 1 131 ? -2.246 1.883 11.510 1.00 90.81 131 SER A N 1
ATOM 1020 C CA . SER A 1 131 ? -0.881 2.422 11.467 1.00 90.81 131 SER A CA 1
ATOM 1021 C C . SER A 1 131 ? 0.095 1.404 10.884 1.00 90.81 131 SER A C 1
ATOM 1023 O O . SER A 1 131 ? 0.936 1.781 10.076 1.00 90.81 131 SER A O 1
ATOM 1025 N N . ALA A 1 132 ? -0.058 0.125 11.232 1.00 94.38 132 ALA A N 1
ATOM 1026 C CA . ALA A 1 132 ? 0.771 -0.957 10.712 1.00 94.38 132 ALA A CA 1
ATOM 1027 C C . ALA A 1 132 ? 0.657 -1.106 9.184 1.00 94.38 132 ALA A C 1
ATOM 1029 O O . ALA A 1 132 ? 1.674 -1.190 8.500 1.00 94.38 132 ALA A O 1
ATOM 1030 N N . VAL A 1 133 ? -0.567 -1.047 8.642 1.00 94.06 133 VAL A N 1
ATOM 1031 C CA . VAL A 1 133 ? -0.831 -1.035 7.189 1.00 94.06 133 VAL A CA 1
ATOM 1032 C C . VAL A 1 133 ? -0.144 0.151 6.512 1.00 94.06 133 VAL A C 1
ATOM 1034 O O . VAL A 1 133 ? 0.527 -0.008 5.494 1.00 94.06 133 VAL A O 1
ATOM 1037 N N . THR A 1 134 ? -0.266 1.345 7.099 1.00 92.69 134 THR A N 1
ATOM 1038 C CA . THR A 1 134 ? 0.354 2.560 6.550 1.00 92.69 134 THR A CA 1
ATOM 1039 C C . THR A 1 134 ? 1.878 2.453 6.539 1.00 92.69 134 THR A C 1
ATOM 1041 O O . THR A 1 134 ? 2.510 2.809 5.548 1.00 92.69 134 THR A O 1
ATOM 1044 N N . GLU A 1 135 ? 2.473 1.943 7.616 1.00 92.81 135 GLU A N 1
ATOM 1045 C CA . GLU A 1 135 ? 3.921 1.771 7.731 1.00 92.81 135 GLU A CA 1
ATOM 1046 C C . GLU A 1 135 ? 4.461 0.748 6.727 1.00 92.81 135 GLU A C 1
ATOM 1048 O O . GLU A 1 135 ? 5.410 1.044 6.001 1.00 92.81 135 GLU A O 1
ATOM 1053 N N . ALA A 1 136 ? 3.813 -0.415 6.615 1.00 95.75 136 ALA A N 1
ATOM 1054 C CA . ALA A 1 136 ? 4.184 -1.426 5.629 1.00 95.75 136 ALA A CA 1
ATOM 1055 C C . ALA A 1 136 ? 4.074 -0.897 4.192 1.00 95.75 136 ALA A C 1
ATOM 1057 O O . ALA A 1 136 ? 4.971 -1.123 3.381 1.00 95.75 136 ALA A O 1
ATOM 1058 N N . TRP A 1 137 ? 3.016 -0.145 3.879 1.00 95.19 137 TRP A N 1
ATOM 1059 C CA . TRP A 1 137 ? 2.855 0.461 2.559 1.00 95.19 137 TRP A CA 1
ATOM 1060 C C . TRP A 1 137 ? 3.941 1.490 2.240 1.00 95.19 137 TRP A C 1
ATOM 1062 O O . TRP A 1 137 ? 4.478 1.502 1.133 1.00 95.19 137 TRP A O 1
ATOM 1072 N N . LEU A 1 138 ? 4.293 2.347 3.204 1.00 92.00 138 LEU A N 1
ATOM 1073 C CA . LEU A 1 138 ? 5.372 3.321 3.035 1.00 92.00 138 LEU A CA 1
ATOM 1074 C C . LEU A 1 138 ? 6.705 2.627 2.748 1.00 92.00 138 LEU A C 1
ATOM 1076 O O . LEU A 1 138 ? 7.436 3.060 1.854 1.00 92.00 138 LEU A O 1
ATOM 1080 N N . PHE A 1 139 ? 6.989 1.534 3.458 1.00 93.00 139 PHE A N 1
ATOM 1081 C CA . PHE A 1 139 ? 8.182 0.740 3.206 1.00 93.00 139 PHE A CA 1
ATOM 1082 C C . PHE A 1 139 ? 8.160 0.122 1.800 1.00 93.00 139 PHE A C 1
ATOM 1084 O O . PHE A 1 139 ? 9.084 0.349 1.017 1.00 93.00 139 PHE A O 1
ATOM 1091 N N . LEU A 1 140 ? 7.077 -0.566 1.426 1.00 93.25 140 LEU A N 1
ATOM 1092 C CA . LEU A 1 140 ? 6.928 -1.170 0.098 1.00 93.25 140 LEU A CA 1
ATOM 1093 C C . LEU A 1 140 ? 7.106 -0.142 -1.026 1.00 93.25 140 LEU A C 1
ATOM 1095 O O . LEU A 1 140 ? 7.829 -0.368 -1.995 1.00 93.25 140 LEU A O 1
ATOM 1099 N N . ARG A 1 141 ? 6.489 1.031 -0.870 1.00 92.06 141 ARG A N 1
ATOM 1100 C CA . ARG A 1 141 ? 6.621 2.142 -1.808 1.00 92.06 141 ARG A CA 1
ATOM 1101 C C . ARG A 1 141 ? 8.077 2.571 -1.973 1.00 92.06 141 ARG A C 1
ATOM 1103 O O . ARG A 1 141 ? 8.519 2.786 -3.100 1.00 92.06 141 ARG A O 1
ATOM 1110 N N . SER A 1 142 ? 8.811 2.716 -0.871 1.00 88.88 142 SER A N 1
ATOM 1111 C CA . SER A 1 142 ? 10.226 3.087 -0.926 1.00 88.88 142 SER A CA 1
ATOM 1112 C C . SER A 1 142 ? 11.062 2.041 -1.672 1.00 88.88 142 SER A C 1
ATOM 1114 O O . SER A 1 142 ? 11.880 2.412 -2.513 1.00 88.88 142 SER A O 1
ATOM 1116 N N . ALA A 1 143 ? 10.765 0.753 -1.478 1.00 90.38 143 ALA A N 1
ATOM 1117 C CA . ALA A 1 143 ? 11.429 -0.339 -2.178 1.00 90.38 143 ALA A CA 1
ATOM 1118 C C . ALA A 1 143 ? 11.147 -0.336 -3.690 1.00 90.38 143 ALA A C 1
ATOM 1120 O O . ALA A 1 143 ? 12.075 -0.471 -4.483 1.00 90.38 143 ALA A O 1
ATOM 1121 N N . ILE A 1 144 ? 9.897 -0.096 -4.113 1.00 90.38 144 ILE A N 1
ATOM 1122 C CA . ILE A 1 144 ? 9.540 0.036 -5.542 1.00 90.38 144 ILE A CA 1
ATOM 1123 C C . ILE A 1 144 ? 10.337 1.170 -6.198 1.00 90.38 144 ILE A C 1
ATOM 1125 O O . ILE A 1 144 ? 10.850 1.023 -7.309 1.00 90.38 144 ILE A O 1
ATOM 1129 N N . ILE A 1 145 ? 10.454 2.308 -5.509 1.00 87.25 145 ILE A N 1
ATOM 1130 C CA . ILE A 1 145 ? 11.217 3.463 -5.995 1.00 87.25 145 ILE A CA 1
ATOM 1131 C C . ILE A 1 145 ? 12.695 3.100 -6.139 1.00 87.25 145 ILE A C 1
ATOM 1133 O O . ILE A 1 145 ? 13.292 3.379 -7.180 1.00 87.25 145 ILE A O 1
ATOM 1137 N N . GLN A 1 146 ? 13.272 2.461 -5.121 1.00 85.81 146 GLN A N 1
ATOM 1138 C CA . GLN A 1 146 ? 14.671 2.043 -5.119 1.00 85.81 146 GLN A CA 1
ATOM 1139 C C . GLN A 1 146 ? 14.966 1.028 -6.232 1.00 85.81 146 GLN A C 1
ATOM 1141 O O . GLN A 1 146 ? 15.939 1.206 -6.962 1.00 85.81 146 GLN A O 1
ATOM 1146 N N . ALA A 1 147 ? 14.095 0.037 -6.439 1.00 86.19 147 ALA A N 1
ATOM 1147 C CA . ALA A 1 147 ? 14.207 -0.935 -7.528 1.00 86.19 147 ALA A CA 1
ATOM 1148 C C . ALA A 1 147 ? 14.105 -0.272 -8.917 1.00 86.19 147 ALA A C 1
ATOM 1150 O O . ALA A 1 147 ? 14.852 -0.596 -9.842 1.00 86.19 147 ALA A O 1
ATOM 1151 N N . GLY A 1 148 ? 13.213 0.712 -9.073 1.00 84.06 148 GLY A N 1
ATOM 1152 C CA . GLY A 1 148 ? 13.126 1.512 -10.296 1.00 84.06 148 GLY A CA 1
ATOM 1153 C C . GLY A 1 148 ? 14.378 2.357 -10.553 1.00 84.06 148 GLY A C 1
ATOM 1154 O O . GLY A 1 148 ? 14.806 2.501 -11.703 1.00 84.06 148 GLY A O 1
ATOM 1155 N N . ALA A 1 149 ? 14.977 2.903 -9.493 1.00 82.38 149 ALA A N 1
ATOM 1156 C CA . ALA A 1 149 ? 16.199 3.697 -9.571 1.00 82.38 149 ALA A CA 1
ATOM 1157 C C . ALA A 1 149 ? 17.430 2.834 -9.901 1.00 82.38 149 ALA A C 1
ATOM 1159 O O . ALA A 1 149 ? 18.206 3.209 -10.780 1.00 82.38 149 ALA A O 1
ATOM 1160 N N . SER A 1 150 ? 17.585 1.663 -9.271 1.00 80.44 150 SER A N 1
ATOM 1161 C CA . SER A 1 150 ? 18.727 0.758 -9.492 1.00 80.44 150 SER A CA 1
ATOM 1162 C C . SER A 1 150 ? 18.784 0.216 -10.923 1.00 80.44 150 SER A C 1
ATOM 1164 O O . SER A 1 150 ? 19.864 0.016 -11.477 1.00 80.44 150 SER A O 1
ATOM 1166 N N . ARG A 1 151 ? 17.626 0.058 -11.574 1.00 76.94 151 ARG A N 1
ATOM 1167 C CA . ARG A 1 151 ? 17.524 -0.342 -12.986 1.00 76.94 151 ARG A CA 1
ATOM 1168 C C . ARG A 1 151 ? 17.586 0.832 -13.973 1.00 76.94 151 ARG A C 1
ATOM 1170 O O . ARG A 1 151 ? 17.403 0.616 -15.168 1.00 76.94 151 ARG A O 1
ATOM 1177 N N . ALA A 1 152 ? 17.829 2.060 -13.499 1.00 76.94 152 ALA A N 1
ATOM 1178 C CA . ALA A 1 152 ? 17.782 3.298 -14.291 1.00 76.94 152 ALA A CA 1
ATOM 1179 C C . ALA A 1 152 ? 16.457 3.483 -15.064 1.00 76.94 152 ALA A C 1
ATOM 1181 O O . ALA A 1 152 ? 16.386 4.166 -16.086 1.00 76.94 152 ALA A O 1
ATOM 1182 N N . VAL A 1 153 ? 15.389 2.862 -14.562 1.00 69.62 153 VAL A N 1
ATOM 1183 C CA . VAL A 1 153 ? 14.054 2.844 -15.162 1.00 69.62 153 VAL A CA 1
ATOM 11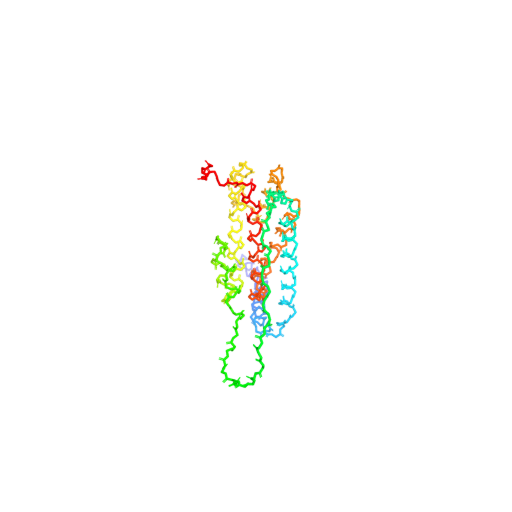84 C C . VAL A 1 153 ? 13.255 4.096 -14.776 1.00 69.62 153 VAL A C 1
ATOM 1186 O O . VAL A 1 153 ? 12.372 4.545 -15.520 1.00 69.62 153 VAL A O 1
ATOM 1189 N N . ALA A 1 154 ? 13.590 4.688 -13.630 1.00 63.62 154 ALA A N 1
ATOM 1190 C CA . ALA A 1 154 ? 13.003 5.916 -13.120 1.00 63.62 154 ALA A CA 1
ATOM 1191 C C . ALA A 1 154 ? 14.094 6.928 -12.746 1.00 63.62 154 ALA A C 1
ATOM 1193 O O . ALA A 1 154 ? 15.027 6.603 -12.017 1.00 63.62 154 ALA A O 1
ATOM 1194 N N . SER A 1 155 ? 13.955 8.173 -13.210 1.00 62.75 155 SER A N 1
ATOM 1195 C CA . SER A 1 155 ? 14.690 9.305 -12.649 1.00 62.75 155 SER A CA 1
ATOM 1196 C C . SER A 1 155 ? 13.922 9.861 -11.448 1.00 62.75 155 SER A C 1
ATOM 1198 O O . SER A 1 155 ? 12.697 9.999 -11.484 1.00 62.75 155 SER A O 1
ATOM 1200 N N . PHE A 1 156 ? 14.650 10.191 -10.380 1.00 56.75 156 PHE A N 1
ATOM 1201 C CA . PHE A 1 156 ? 14.101 10.682 -9.108 1.00 56.75 156 PHE A CA 1
ATOM 1202 C C . PHE A 1 156 ? 13.179 11.913 -9.284 1.00 56.75 156 PHE A C 1
ATOM 1204 O O . PHE A 1 156 ? 12.233 12.102 -8.522 1.00 56.75 156 PHE A O 1
ATOM 1211 N N . ASP A 1 157 ? 13.393 12.696 -10.349 1.00 54.66 157 ASP A N 1
ATOM 1212 C CA . ASP A 1 157 ? 12.616 13.893 -10.708 1.00 54.66 157 ASP A CA 1
ATOM 1213 C C . ASP A 1 157 ? 11.133 13.626 -11.036 1.00 54.66 157 ASP A C 1
ATOM 1215 O O . ASP A 1 157 ? 10.297 14.522 -10.909 1.00 54.66 157 ASP A O 1
ATOM 1219 N N . VAL A 1 158 ? 10.767 12.398 -11.425 1.00 54.59 158 VAL A N 1
ATOM 1220 C CA . VAL A 1 158 ? 9.372 12.044 -11.758 1.00 54.59 158 VAL A CA 1
ATOM 1221 C C . VAL A 1 158 ? 8.485 11.972 -10.503 1.00 54.59 158 VAL A C 1
ATOM 1223 O O . VAL A 1 158 ? 7.277 12.191 -10.588 1.00 54.59 158 VAL A O 1
ATOM 1226 N N . TYR A 1 159 ? 9.065 11.740 -9.321 1.00 55.09 159 TYR A N 1
ATOM 1227 C CA . TYR A 1 159 ? 8.311 11.488 -8.086 1.00 55.09 159 TYR A CA 1
ATOM 1228 C C . TYR A 1 159 ? 7.789 12.737 -7.370 1.00 55.09 159 TYR A C 1
ATOM 1230 O O . TYR A 1 159 ? 6.875 12.637 -6.556 1.00 55.09 159 TYR A O 1
ATOM 1238 N N . VAL A 1 160 ? 8.333 13.920 -7.663 1.00 54.03 160 VAL A N 1
ATOM 1239 C CA . VAL A 1 160 ? 8.072 15.134 -6.867 1.00 54.03 160 VAL A CA 1
ATOM 1240 C C . VAL A 1 160 ? 6.794 15.870 -7.308 1.00 54.03 160 VAL A C 1
ATOM 1242 O O . VAL A 1 160 ? 6.346 16.785 -6.618 1.00 54.03 160 VAL A O 1
ATOM 1245 N N . ARG A 1 161 ? 6.180 15.508 -8.450 1.00 46.06 161 ARG A N 1
ATOM 1246 C CA . ARG A 1 161 ? 5.269 16.437 -9.149 1.00 46.06 161 ARG A CA 1
ATOM 1247 C C . ARG A 1 161 ? 3.872 15.936 -9.542 1.00 46.06 161 ARG A C 1
ATOM 1249 O O . ARG A 1 161 ? 3.044 16.784 -9.862 1.00 46.06 161 ARG A O 1
ATOM 1256 N N . ASP A 1 162 ? 3.555 14.640 -9.500 1.00 45.78 162 ASP A N 1
ATOM 1257 C CA . ASP A 1 162 ? 2.213 14.146 -9.872 1.00 45.78 162 ASP A CA 1
ATOM 1258 C C . ASP A 1 162 ? 1.786 12.903 -9.065 1.00 45.78 162 ASP A C 1
ATOM 1260 O O . ASP A 1 162 ? 2.618 12.243 -8.448 1.00 45.78 162 ASP A O 1
ATOM 1264 N N . LYS A 1 163 ? 0.473 12.616 -9.048 1.00 62.62 163 LYS A N 1
ATOM 1265 C CA . LYS A 1 163 ? -0.214 11.607 -8.210 1.00 62.62 163 LYS A CA 1
ATOM 1266 C C . LYS A 1 163 ? 0.626 10.341 -7.997 1.00 62.62 163 LYS A C 1
ATOM 1268 O O . LYS A 1 163 ? 0.751 9.524 -8.908 1.00 62.62 163 LYS A O 1
ATOM 1273 N N . GLU A 1 164 ? 1.112 10.167 -6.772 1.00 72.75 164 GLU A N 1
ATOM 1274 C CA . GLU A 1 164 ? 2.103 9.159 -6.366 1.00 72.75 164 GLU A CA 1
ATOM 1275 C C . GLU A 1 164 ? 1.771 7.732 -6.840 1.00 72.75 164 GLU A C 1
ATOM 1277 O O . GLU A 1 164 ? 2.655 7.017 -7.305 1.00 72.75 164 GLU A O 1
ATOM 1282 N N . ALA A 1 165 ? 0.492 7.341 -6.826 1.00 72.88 165 ALA A N 1
ATOM 1283 C CA . ALA A 1 165 ? 0.044 6.029 -7.302 1.00 72.88 165 ALA A CA 1
ATOM 1284 C C . ALA A 1 165 ? 0.286 5.798 -8.807 1.00 72.88 165 ALA A C 1
ATOM 1286 O O . ALA A 1 165 ? 0.620 4.691 -9.225 1.00 72.88 165 ALA A O 1
ATOM 1287 N N . ARG A 1 166 ? 0.147 6.841 -9.640 1.00 80.44 166 ARG A N 1
ATOM 1288 C CA . ARG A 1 166 ? 0.419 6.742 -11.085 1.00 80.44 166 ARG A CA 1
ATOM 1289 C C . ARG A 1 166 ? 1.914 6.609 -11.351 1.00 80.44 166 ARG A C 1
ATOM 1291 O O . ARG A 1 166 ? 2.303 5.771 -12.153 1.00 80.44 166 ARG A O 1
ATOM 1298 N N . ALA A 1 167 ? 2.737 7.365 -10.624 1.00 83.25 167 ALA A N 1
ATOM 1299 C CA . ALA A 1 167 ? 4.190 7.270 -10.736 1.00 83.25 167 ALA A CA 1
ATOM 1300 C C . ALA A 1 167 ? 4.699 5.867 -10.362 1.00 83.25 167 ALA A C 1
ATOM 1302 O O . ALA A 1 167 ? 5.483 5.286 -11.106 1.00 83.25 167 ALA A O 1
ATOM 1303 N N . LEU A 1 168 ? 4.201 5.285 -9.264 1.00 86.56 168 LEU A N 1
ATOM 1304 C CA . LEU A 1 168 ? 4.560 3.921 -8.853 1.00 86.56 168 LEU A CA 1
ATOM 1305 C C . LEU A 1 168 ? 4.146 2.877 -9.895 1.00 86.56 168 LEU A C 1
ATOM 1307 O O . LEU A 1 168 ? 4.939 2.005 -10.246 1.00 86.56 168 LEU A O 1
ATOM 1311 N N . ARG A 1 169 ? 2.934 3.006 -10.443 1.00 87.62 169 ARG A N 1
ATOM 1312 C CA . ARG A 1 169 ? 2.441 2.131 -11.512 1.00 87.62 169 ARG A CA 1
ATOM 1313 C C . ARG A 1 169 ? 3.331 2.188 -12.751 1.00 87.62 169 ARG A C 1
ATOM 1315 O O . ARG A 1 169 ? 3.664 1.142 -13.302 1.00 87.62 169 ARG A O 1
ATOM 1322 N N . ASP A 1 170 ? 3.735 3.383 -13.167 1.00 87.00 170 ASP A N 1
ATOM 1323 C CA . ASP A 1 170 ? 4.622 3.561 -14.316 1.00 87.00 170 ASP A CA 1
ATOM 1324 C C . ASP A 1 170 ? 5.992 2.911 -14.073 1.00 87.00 170 ASP A C 1
ATOM 1326 O O . ASP A 1 170 ? 6.544 2.287 -14.980 1.00 87.00 170 ASP A O 1
ATOM 1330 N N . VAL A 1 171 ? 6.531 2.999 -12.848 1.00 87.88 171 VAL A N 1
ATOM 1331 C CA . VAL A 1 171 ? 7.771 2.298 -12.478 1.00 87.88 171 VAL A CA 1
ATOM 1332 C C . VAL A 1 171 ? 7.600 0.785 -12.594 1.00 87.88 171 VAL A C 1
ATOM 1334 O O . VAL A 1 171 ? 8.394 0.143 -13.279 1.00 87.88 171 VAL A O 1
ATOM 1337 N N . LEU A 1 172 ? 6.544 0.217 -12.008 1.00 88.88 172 LEU A N 1
ATOM 1338 C CA . LEU A 1 172 ? 6.278 -1.225 -12.075 1.00 88.88 172 LEU A CA 1
ATOM 1339 C C . LEU A 1 172 ? 6.079 -1.712 -13.518 1.00 88.88 172 LEU A C 1
ATOM 1341 O O . LEU A 1 172 ? 6.641 -2.731 -13.915 1.00 88.88 172 LEU A O 1
ATOM 1345 N N . GLN A 1 173 ? 5.353 -0.960 -14.349 1.00 89.25 173 GLN A N 1
ATOM 1346 C CA . GLN A 1 173 ? 5.177 -1.302 -15.765 1.00 89.25 173 GLN A CA 1
ATOM 1347 C C . GLN A 1 173 ? 6.501 -1.348 -16.525 1.00 89.25 173 GLN A C 1
ATOM 1349 O O . GLN A 1 173 ? 6.698 -2.219 -17.374 1.00 89.25 173 GLN A O 1
ATOM 1354 N N . ARG A 1 174 ? 7.423 -0.435 -16.219 1.00 87.38 174 ARG A N 1
ATOM 1355 C CA . ARG A 1 174 ? 8.753 -0.432 -16.829 1.00 87.38 174 ARG A CA 1
ATOM 1356 C C . ARG A 1 174 ? 9.699 -1.474 -16.225 1.00 87.38 174 ARG A C 1
ATOM 1358 O O . ARG A 1 174 ? 10.685 -1.803 -16.874 1.00 87.38 174 ARG A O 1
ATOM 1365 N N . LEU A 1 175 ? 9.408 -2.007 -15.036 1.00 85.88 175 LEU A N 1
ATOM 1366 C CA . LEU A 1 175 ? 10.112 -3.158 -14.455 1.00 85.88 175 LEU A CA 1
ATOM 1367 C C . LEU A 1 175 ? 9.660 -4.498 -15.065 1.00 85.88 175 LEU A C 1
ATOM 1369 O O . LEU A 1 175 ? 10.390 -5.483 -14.999 1.00 85.88 175 LEU A O 1
ATOM 1373 N N . ARG A 1 176 ? 8.507 -4.539 -15.745 1.00 86.19 176 ARG A N 1
ATOM 1374 C CA . ARG A 1 176 ? 7.971 -5.744 -16.407 1.00 86.19 176 ARG A CA 1
ATOM 1375 C C . ARG A 1 176 ? 8.949 -6.463 -17.353 1.00 86.19 176 ARG A C 1
ATOM 1377 O O . ARG A 1 176 ? 9.045 -7.684 -17.261 1.00 86.19 176 ARG A O 1
ATOM 1384 N N . PRO A 1 177 ? 9.711 -5.780 -18.232 1.00 85.19 177 PRO A N 1
ATOM 1385 C CA . PRO A 1 177 ? 10.698 -6.436 -19.093 1.00 85.19 177 PRO A CA 1
ATOM 1386 C C . PRO A 1 177 ? 11.843 -7.114 -18.327 1.00 85.19 177 PRO A C 1
ATOM 1388 O O . PRO A 1 177 ? 12.547 -7.933 -18.907 1.00 85.19 177 PRO A O 1
ATOM 1391 N N . PHE A 1 178 ? 12.034 -6.781 -17.046 1.00 81.62 178 PHE A N 1
ATOM 1392 C CA . PHE A 1 178 ? 13.086 -7.337 -16.193 1.00 81.62 178 PHE A CA 1
ATOM 1393 C C . PHE A 1 178 ? 12.638 -8.574 -15.408 1.00 81.62 178 PHE A C 1
ATOM 1395 O O . PHE A 1 178 ? 13.436 -9.116 -14.654 1.00 81.62 178 PHE A O 1
ATOM 1402 N N . GLY A 1 179 ? 11.398 -9.034 -15.607 1.00 80.56 179 GLY A N 1
ATOM 1403 C CA . GLY A 1 179 ? 10.873 -10.252 -14.989 1.00 80.56 179 GLY A CA 1
ATOM 1404 C C . GLY A 1 179 ? 9.755 -10.024 -13.975 1.00 80.56 179 GLY A C 1
ATOM 1405 O O . GLY A 1 179 ? 9.256 -11.004 -13.436 1.00 80.56 179 GLY A O 1
ATOM 1406 N N . LEU A 1 180 ? 9.320 -8.775 -13.748 1.00 81.69 180 LEU A N 1
ATOM 1407 C CA . LEU A 1 180 ? 8.156 -8.517 -12.897 1.00 81.69 180 LEU A CA 1
ATOM 1408 C C . LEU A 1 180 ? 6.915 -9.175 -13.508 1.00 81.69 180 LEU A C 1
ATOM 1410 O O . LEU A 1 180 ? 6.563 -8.918 -14.669 1.00 81.69 180 LEU A O 1
ATOM 1414 N N . SER A 1 181 ? 6.262 -10.034 -12.727 1.00 74.81 181 SER A N 1
ATOM 1415 C CA . SER A 1 181 ? 5.125 -10.812 -13.203 1.00 74.81 181 SER A CA 1
ATOM 1416 C C . SER A 1 181 ? 3.958 -9.897 -13.608 1.00 74.81 181 SER A C 1
ATOM 1418 O O . SER A 1 181 ? 3.720 -8.839 -13.026 1.00 74.81 181 SER A O 1
ATOM 1420 N N . GLY A 1 182 ? 3.205 -10.283 -14.644 1.00 71.12 182 GLY A N 1
ATOM 1421 C CA . GLY A 1 182 ? 1.982 -9.566 -15.036 1.00 71.12 182 GLY A CA 1
ATOM 1422 C C . GLY A 1 182 ? 0.963 -9.424 -13.888 1.00 71.12 182 GLY A C 1
ATOM 1423 O O . GLY A 1 182 ? 0.428 -8.327 -13.718 1.00 71.12 182 GLY A O 1
ATOM 1424 N N . PRO A 1 183 ? 0.731 -10.481 -13.084 1.00 77.00 183 PRO A N 1
ATOM 1425 C CA . PRO A 1 183 ? -0.130 -10.419 -11.902 1.00 77.00 183 PRO A CA 1
ATOM 1426 C C . PRO A 1 183 ? 0.353 -9.463 -10.805 1.00 77.00 183 PRO A C 1
ATOM 1428 O O . PRO A 1 183 ? -0.484 -8.885 -10.119 1.00 77.00 183 PRO A O 1
ATOM 1431 N N . ALA A 1 184 ? 1.661 -9.199 -10.679 1.00 79.81 184 ALA A N 1
ATOM 1432 C CA . ALA A 1 184 ? 2.173 -8.255 -9.681 1.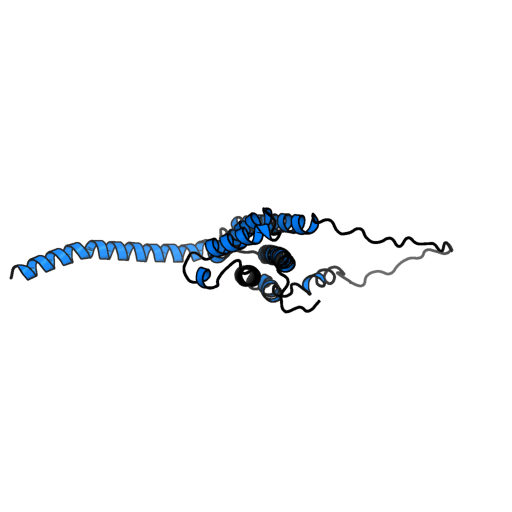00 79.81 184 ALA A CA 1
ATOM 1433 C C . ALA A 1 184 ? 1.529 -6.863 -9.813 1.00 79.81 184 ALA A C 1
ATOM 1435 O O . ALA A 1 184 ? 1.191 -6.227 -8.818 1.00 79.81 184 ALA A O 1
ATOM 1436 N N . LEU A 1 185 ? 1.267 -6.388 -11.035 1.00 82.44 185 LEU A N 1
ATOM 1437 C CA . LEU A 1 185 ? 0.612 -5.089 -11.204 1.00 82.44 185 LEU A CA 1
ATOM 1438 C C . LEU A 1 185 ? -0.814 -5.078 -10.627 1.00 82.44 185 LEU A C 1
ATOM 1440 O O . LEU A 1 185 ? -1.228 -4.067 -10.067 1.00 82.44 185 LEU A O 1
ATOM 1444 N N . MET A 1 186 ? -1.540 -6.196 -10.729 1.00 82.81 186 MET A N 1
ATOM 1445 C CA . MET A 1 186 ? -2.875 -6.327 -10.139 1.00 82.81 186 MET A CA 1
ATOM 1446 C C . MET A 1 186 ? -2.811 -6.323 -8.609 1.00 82.81 186 MET A C 1
ATOM 1448 O O . MET A 1 186 ? -3.600 -5.629 -7.974 1.00 82.81 186 MET A O 1
ATOM 1452 N N . TYR A 1 187 ? -1.837 -7.019 -8.017 1.00 85.81 187 TYR A N 1
ATOM 1453 C CA . TYR A 1 187 ? -1.646 -7.022 -6.562 1.00 85.81 187 TYR A CA 1
ATOM 1454 C C . TYR A 1 187 ? -1.264 -5.656 -6.022 1.00 85.81 187 TYR A C 1
ATOM 1456 O O . TYR A 1 187 ? -1.766 -5.242 -4.982 1.00 85.81 187 TYR A O 1
ATOM 1464 N N . PHE A 1 188 ? -0.438 -4.911 -6.755 1.00 89.69 188 PHE A N 1
ATOM 1465 C CA . PHE A 1 188 ? -0.131 -3.537 -6.387 1.00 89.69 188 PHE A CA 1
ATOM 1466 C C . PHE A 1 188 ? -1.391 -2.659 -6.353 1.00 89.69 188 PHE A C 1
ATOM 1468 O O . PHE A 1 188 ? -1.556 -1.876 -5.422 1.00 89.69 188 PHE A O 1
ATOM 1475 N N . GLU A 1 189 ? -2.289 -2.789 -7.336 1.00 89.44 189 GLU A N 1
ATOM 1476 C CA . GLU A 1 189 ? -3.548 -2.032 -7.356 1.00 89.44 189 GLU A CA 1
ATOM 1477 C C . GLU A 1 189 ? -4.459 -2.401 -6.178 1.00 89.44 189 GLU A C 1
ATOM 1479 O O . GLU A 1 189 ? -4.990 -1.508 -5.520 1.00 89.44 189 GLU A O 1
ATOM 1484 N N . GLN A 1 190 ? -4.575 -3.692 -5.860 1.00 87.88 190 GLN A N 1
ATOM 1485 C CA . GLN A 1 190 ? -5.349 -4.160 -4.707 1.00 87.88 190 GLN A CA 1
ATOM 1486 C C . GLN A 1 190 ? -4.761 -3.662 -3.376 1.00 87.88 190 GLN A C 1
ATOM 1488 O O . GLN A 1 190 ? -5.503 -3.200 -2.510 1.00 87.88 190 GLN A O 1
ATOM 1493 N N . LEU A 1 191 ? -3.434 -3.698 -3.214 1.00 91.12 191 LEU A N 1
ATOM 1494 C CA . LEU A 1 191 ? -2.760 -3.189 -2.015 1.00 91.12 191 LEU A CA 1
ATOM 1495 C C . LEU A 1 191 ? -2.896 -1.666 -1.872 1.00 91.12 191 LEU A C 1
ATOM 1497 O O . LEU A 1 191 ? -3.113 -1.177 -0.764 1.00 91.12 191 LEU A O 1
ATOM 1501 N N . ASP A 1 192 ? -2.813 -0.916 -2.973 1.00 91.06 192 ASP A N 1
ATOM 1502 C CA . ASP A 1 192 ? -3.048 0.533 -2.986 1.00 91.06 192 ASP A CA 1
ATOM 1503 C C . ASP A 1 192 ? -4.489 0.852 -2.559 1.00 91.06 192 ASP A C 1
ATOM 1505 O O . ASP A 1 192 ? -4.716 1.708 -1.704 1.00 91.06 192 ASP A O 1
ATOM 1509 N N . ASP A 1 193 ? -5.477 0.119 -3.076 1.00 89.00 193 ASP A N 1
ATOM 1510 C CA . ASP A 1 193 ? -6.875 0.310 -2.691 1.00 89.00 193 ASP A CA 1
ATOM 1511 C C . ASP A 1 193 ? -7.129 -0.043 -1.214 1.00 89.00 193 ASP A C 1
ATOM 1513 O O . ASP A 1 193 ? -7.746 0.756 -0.500 1.00 89.00 193 ASP A O 1
ATOM 1517 N N . LEU A 1 194 ? -6.585 -1.158 -0.710 1.00 88.88 194 LEU A N 1
ATOM 1518 C CA . LEU A 1 194 ? -6.663 -1.528 0.712 1.00 88.88 194 LEU A CA 1
ATOM 1519 C C . LEU A 1 194 ? -5.996 -0.480 1.614 1.00 88.88 194 LEU A C 1
ATOM 1521 O O . LEU A 1 194 ? -6.542 -0.106 2.658 1.00 88.88 194 LEU A O 1
ATOM 1525 N N . GLN A 1 195 ? -4.845 0.060 1.208 1.00 92.19 195 GLN A N 1
ATOM 1526 C CA . GLN A 1 195 ? -4.185 1.118 1.963 1.00 92.19 195 GLN A CA 1
ATOM 1527 C C . GLN A 1 195 ? -5.015 2.403 1.984 1.00 92.19 195 GLN A C 1
ATOM 1529 O O . GLN A 1 195 ? -5.142 3.031 3.039 1.00 92.19 195 GLN A O 1
ATOM 1534 N N . ARG A 1 196 ? -5.613 2.794 0.854 1.00 89.94 196 ARG A N 1
ATOM 1535 C CA . ARG A 1 196 ? -6.492 3.968 0.794 1.00 89.94 196 ARG A CA 1
ATOM 1536 C C . ARG A 1 196 ? -7.715 3.789 1.682 1.00 89.94 196 ARG A C 1
ATOM 1538 O O . ARG A 1 196 ? -8.085 4.736 2.372 1.00 89.94 196 ARG A O 1
ATOM 1545 N N . GLN A 1 197 ? -8.315 2.600 1.709 1.00 86.56 197 GLN A N 1
ATOM 1546 C CA . GLN A 1 197 ? -9.417 2.288 2.620 1.00 86.56 197 GLN A CA 1
ATO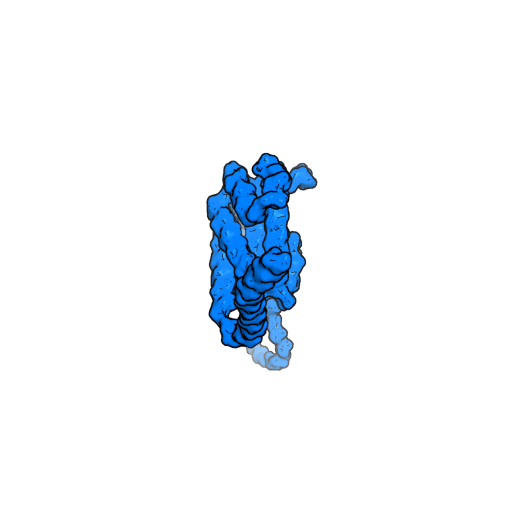M 1547 C C . GLN A 1 197 ? -8.983 2.451 4.085 1.00 86.56 197 GLN A C 1
ATOM 1549 O O . GLN A 1 197 ? -9.640 3.162 4.850 1.00 86.56 197 GLN A O 1
ATOM 1554 N N . ALA A 1 198 ? -7.836 1.883 4.467 1.00 88.81 198 ALA A N 1
ATOM 1555 C CA . ALA A 1 198 ? -7.285 2.051 5.812 1.00 88.81 198 ALA A CA 1
ATOM 1556 C C . ALA A 1 198 ? -7.022 3.535 6.149 1.00 88.81 198 ALA A C 1
ATOM 1558 O O . ALA A 1 198 ? -7.370 4.000 7.236 1.00 88.81 198 ALA A O 1
ATOM 1559 N N . ALA A 1 199 ? -6.482 4.311 5.202 1.00 84.94 199 ALA A N 1
ATOM 1560 C CA . ALA A 1 199 ? -6.217 5.743 5.361 1.00 84.94 199 ALA A CA 1
ATOM 1561 C C . ALA A 1 199 ? -7.498 6.593 5.465 1.00 84.94 199 ALA A C 1
ATOM 1563 O O . ALA A 1 199 ? -7.509 7.613 6.156 1.00 84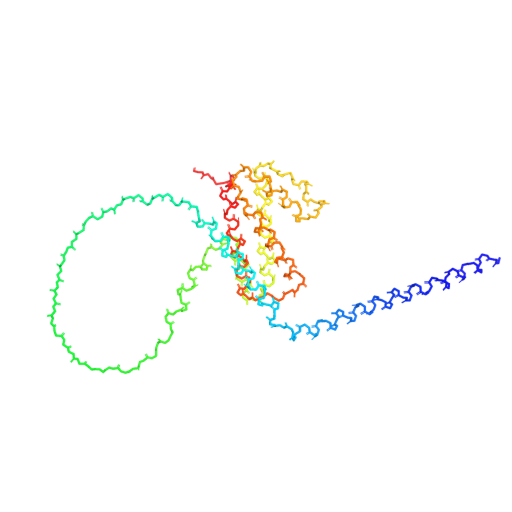.94 199 ALA A O 1
ATOM 1564 N N . MET A 1 200 ? -8.591 6.173 4.820 1.00 86.38 200 MET A N 1
ATOM 1565 C CA . MET A 1 200 ? -9.915 6.798 4.946 1.00 86.38 200 MET A CA 1
ATOM 1566 C C . MET A 1 200 ? -10.612 6.478 6.278 1.00 86.38 200 MET A C 1
ATOM 1568 O O . MET A 1 200 ? -11.681 7.024 6.554 1.00 86.38 200 MET A O 1
ATOM 1572 N N . GLY A 1 201 ? -9.997 5.651 7.128 1.00 84.00 201 GLY A N 1
ATOM 1573 C CA . GLY A 1 201 ? -10.503 5.318 8.456 1.00 84.00 201 GLY A CA 1
ATOM 1574 C C . GLY A 1 201 ? -11.372 4.064 8.499 1.00 84.00 201 GLY A C 1
ATOM 1575 O O . GLY A 1 201 ? -12.086 3.874 9.487 1.00 84.00 201 GLY A O 1
ATOM 1576 N N . THR A 1 202 ? -11.320 3.207 7.471 1.00 87.19 202 THR A N 1
ATOM 1577 C CA . THR A 1 202 ? -11.908 1.863 7.539 1.00 87.19 202 THR A CA 1
ATOM 1578 C C . THR A 1 202 ? -11.297 1.098 8.713 1.00 87.19 202 THR A C 1
ATOM 1580 O O . THR A 1 202 ? -10.092 1.171 8.965 1.00 87.19 202 THR A O 1
ATOM 1583 N N . GLN A 1 203 ? -12.127 0.378 9.470 1.00 82.69 203 GLN A N 1
ATOM 1584 C CA . GLN A 1 203 ? -11.629 -0.421 10.583 1.00 82.69 203 GLN A CA 1
ATOM 1585 C C . GLN A 1 203 ? -10.851 -1.627 10.068 1.00 82.69 203 GLN A C 1
ATOM 1587 O O . GLN A 1 203 ? -11.406 -2.516 9.432 1.00 82.69 203 GLN A O 1
ATOM 1592 N N . VAL A 1 204 ? -9.570 -1.663 10.414 1.00 88.56 204 VAL A N 1
ATOM 1593 C CA . VAL A 1 204 ? -8.671 -2.768 10.102 1.00 88.56 204 VAL A CA 1
ATOM 1594 C C . VAL A 1 204 ? -8.544 -3.647 11.341 1.00 88.56 204 VAL A C 1
ATOM 1596 O O . VAL A 1 204 ? -8.179 -3.165 12.416 1.00 88.56 204 VAL A O 1
ATOM 1599 N N . SER A 1 205 ? -8.857 -4.936 11.211 1.00 90.81 205 SER A N 1
ATOM 1600 C CA . SER A 1 205 ? -8.599 -5.900 12.284 1.00 90.81 205 SER A CA 1
ATOM 1601 C C . SER A 1 205 ? -7.095 -6.207 12.371 1.00 90.81 205 SER A C 1
ATOM 1603 O O . SER A 1 205 ? -6.410 -6.141 11.350 1.00 90.81 205 SER A O 1
ATOM 1605 N N . PRO A 1 206 ? -6.554 -6.579 13.548 1.00 90.50 206 PRO A N 1
ATOM 1606 C CA . PRO A 1 206 ? -5.149 -6.974 13.666 1.00 90.50 206 PRO A CA 1
ATOM 1607 C C . PRO A 1 206 ? -4.754 -8.061 12.665 1.00 90.50 206 PRO A C 1
ATOM 1609 O O . PRO A 1 206 ? -3.726 -7.943 12.014 1.00 90.50 206 PRO A O 1
ATOM 1612 N N . ARG A 1 207 ? -5.616 -9.067 12.477 1.00 85.38 207 ARG A N 1
ATOM 1613 C CA . ARG A 1 207 ? -5.376 -10.169 11.540 1.00 85.38 207 ARG A CA 1
ATOM 1614 C C . ARG A 1 207 ? -5.323 -9.698 10.087 1.00 85.38 207 ARG A C 1
ATOM 1616 O O . ARG A 1 207 ? -4.428 -10.092 9.358 1.00 85.38 207 ARG A O 1
ATOM 1623 N N . ALA A 1 208 ? -6.223 -8.802 9.689 1.00 87.06 208 ALA A N 1
ATOM 1624 C CA . ALA A 1 208 ? -6.207 -8.265 8.333 1.00 87.06 208 ALA A CA 1
ATOM 1625 C C . ALA A 1 208 ? -5.014 -7.324 8.084 1.00 87.06 208 ALA A C 1
ATOM 1627 O O . ALA A 1 208 ? -4.498 -7.263 6.973 1.00 87.06 208 ALA A O 1
ATOM 1628 N N . ALA A 1 209 ? -4.536 -6.615 9.116 1.00 92.12 209 ALA A N 1
ATOM 1629 C CA . ALA A 1 209 ? -3.268 -5.894 9.027 1.00 92.12 209 ALA A CA 1
ATOM 1630 C C . ALA A 1 209 ? -2.085 -6.856 8.861 1.00 92.12 209 ALA A C 1
ATOM 1632 O O . ALA A 1 209 ? -1.217 -6.584 8.040 1.00 92.12 209 ALA A O 1
ATOM 1633 N N . GLU A 1 210 ? -2.050 -7.973 9.595 1.00 89.19 210 GLU A N 1
ATOM 1634 C CA . GLU A 1 210 ? -1.028 -9.014 9.414 1.00 89.19 210 GLU A CA 1
ATOM 1635 C C . GLU A 1 210 ? -1.051 -9.557 7.973 1.00 89.19 210 GLU A C 1
ATOM 1637 O O . GLU A 1 210 ? -0.010 -9.564 7.319 1.00 89.19 210 GLU A O 1
ATOM 1642 N N . ASP A 1 211 ? -2.228 -9.896 7.435 1.00 85.12 211 ASP A N 1
ATOM 1643 C CA . ASP A 1 211 ? -2.388 -10.382 6.055 1.00 85.12 211 ASP A CA 1
ATOM 1644 C C . ASP A 1 211 ? -1.922 -9.351 5.007 1.00 85.12 211 ASP A C 1
ATOM 1646 O O . ASP A 1 211 ? -1.210 -9.694 4.057 1.00 85.12 211 ASP A O 1
ATOM 1650 N N . PHE A 1 212 ? -2.246 -8.068 5.208 1.00 92.06 212 PHE A N 1
ATOM 1651 C CA . PHE A 1 212 ? -1.752 -6.977 4.364 1.00 92.06 212 PHE A CA 1
ATOM 1652 C C . PHE A 1 212 ? -0.222 -6.857 4.419 1.00 92.06 212 PHE A C 1
ATOM 1654 O O . PHE A 1 212 ? 0.433 -6.744 3.384 1.00 92.06 212 PHE A O 1
ATOM 1661 N N . ILE A 1 213 ? 0.369 -6.903 5.618 1.00 93.88 213 ILE A N 1
ATOM 1662 C CA . ILE A 1 213 ? 1.825 -6.800 5.800 1.00 93.88 213 ILE A CA 1
ATOM 1663 C C . ILE A 1 213 ? 2.535 -7.970 5.117 1.00 93.88 213 ILE A C 1
ATOM 1665 O O . ILE A 1 213 ? 3.550 -7.755 4.459 1.00 93.88 213 ILE A O 1
ATOM 1669 N N . MET A 1 214 ? 1.998 -9.187 5.227 1.00 87.38 214 MET A N 1
ATOM 1670 C CA . MET A 1 214 ? 2.570 -10.351 4.548 1.00 87.38 214 MET A CA 1
ATOM 1671 C C . MET A 1 214 ? 2.465 -10.227 3.02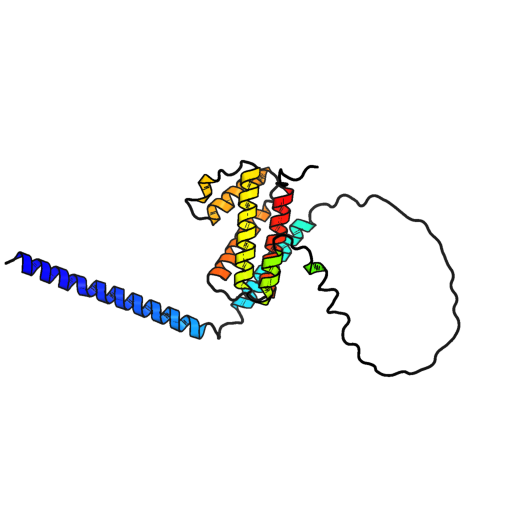7 1.00 87.38 214 MET A C 1
ATOM 1673 O O . MET A 1 214 ? 3.431 -10.513 2.328 1.00 87.38 214 MET A O 1
ATOM 1677 N N . SER A 1 215 ? 1.349 -9.709 2.512 1.00 89.12 215 SER A N 1
ATOM 1678 C CA . SER A 1 215 ? 1.198 -9.433 1.078 1.00 89.12 215 SER A CA 1
ATOM 1679 C C . SER A 1 215 ? 2.246 -8.425 0.581 1.00 89.12 215 SER A C 1
ATOM 1681 O O . SER A 1 215 ? 2.876 -8.638 -0.454 1.00 89.12 215 SER A O 1
ATOM 1683 N N . CYS A 1 216 ? 2.507 -7.364 1.355 1.00 92.56 216 CYS A N 1
ATOM 1684 C CA . CYS A 1 216 ? 3.585 -6.416 1.066 1.00 92.56 216 CYS A CA 1
ATOM 1685 C C . CYS A 1 216 ? 4.977 -7.063 1.128 1.00 92.56 216 CYS A C 1
ATOM 1687 O O . CYS A 1 216 ? 5.828 -6.746 0.300 1.00 92.56 216 CYS A O 1
ATOM 1689 N N . TYR A 1 217 ? 5.212 -7.958 2.088 1.00 89.88 217 TYR A N 1
ATOM 1690 C CA . TYR A 1 217 ? 6.477 -8.677 2.239 1.00 89.88 217 TYR A CA 1
ATOM 1691 C C . TYR A 1 217 ? 6.761 -9.598 1.046 1.00 89.88 217 TYR A C 1
ATOM 1693 O O . TYR A 1 217 ? 7.850 -9.546 0.479 1.00 89.88 217 TYR A O 1
ATOM 1701 N N . TYR A 1 218 ? 5.776 -10.382 0.601 1.00 86.75 218 TYR A N 1
ATOM 1702 C CA . TYR A 1 218 ? 5.938 -11.236 -0.577 1.00 86.75 218 TYR A CA 1
ATOM 1703 C C . TYR A 1 218 ? 6.183 -10.421 -1.849 1.00 86.75 218 TYR A C 1
ATOM 1705 O O . TYR A 1 218 ? 7.086 -10.743 -2.618 1.00 86.75 218 TYR A O 1
ATOM 1713 N N . PHE A 1 219 ? 5.451 -9.317 -2.034 1.00 89.31 219 PHE A N 1
ATOM 1714 C CA . PHE A 1 219 ? 5.696 -8.402 -3.150 1.00 89.31 219 PHE A CA 1
ATOM 1715 C C . PHE A 1 219 ? 7.106 -7.804 -3.104 1.00 89.31 219 PHE A C 1
ATOM 1717 O O . PHE A 1 219 ? 7.774 -7.678 -4.127 1.00 89.31 219 PHE A O 1
ATOM 1724 N N . TYR A 1 220 ? 7.569 -7.424 -1.913 1.00 90.50 220 TYR A N 1
ATOM 1725 C CA . TYR A 1 220 ? 8.913 -6.899 -1.712 1.00 90.50 220 TYR A CA 1
ATOM 1726 C C . TYR A 1 220 ? 9.993 -7.922 -2.077 1.00 90.50 220 TYR A C 1
ATOM 1728 O O . TYR A 1 220 ? 10.946 -7.565 -2.762 1.00 90.50 220 TYR A O 1
ATOM 1736 N N . ASN A 1 221 ? 9.840 -9.183 -1.672 1.00 86.19 221 ASN A N 1
ATOM 1737 C CA . ASN A 1 221 ? 10.799 -10.227 -2.027 1.00 86.19 221 ASN A CA 1
ATOM 1738 C C . ASN A 1 221 ? 10.843 -10.465 -3.544 1.00 86.19 221 ASN A C 1
ATOM 1740 O O . ASN A 1 221 ? 11.935 -10.539 -4.104 1.00 86.19 221 ASN A O 1
ATOM 1744 N N . ASP A 1 222 ? 9.687 -10.478 -4.218 1.00 83.81 222 ASP A N 1
ATOM 1745 C CA . ASP A 1 222 ? 9.621 -10.567 -5.686 1.00 83.81 222 ASP A CA 1
ATOM 1746 C C . ASP A 1 222 ? 10.356 -9.387 -6.350 1.00 83.81 222 ASP A C 1
ATOM 1748 O O . ASP A 1 222 ? 11.168 -9.569 -7.258 1.00 83.81 222 ASP A O 1
ATOM 1752 N N . LEU A 1 223 ? 10.172 -8.162 -5.839 1.00 87.06 223 LEU A N 1
ATOM 1753 C CA . LEU A 1 223 ? 10.930 -6.995 -6.305 1.00 87.06 223 LEU A CA 1
ATOM 1754 C C . LEU A 1 223 ? 12.438 -7.135 -6.080 1.00 87.06 223 LEU A C 1
ATOM 1756 O O . LEU A 1 223 ? 13.218 -6.735 -6.949 1.00 87.06 223 LEU A O 1
ATOM 1760 N N . MET A 1 224 ? 12.857 -7.647 -4.921 1.00 84.19 224 MET A N 1
ATOM 1761 C CA . MET A 1 224 ? 14.273 -7.719 -4.575 1.00 84.19 224 MET A CA 1
ATOM 1762 C C . MET A 1 224 ? 15.024 -8.780 -5.371 1.00 84.19 224 MET A C 1
ATOM 1764 O O . MET A 1 224 ? 16.168 -8.546 -5.756 1.00 84.19 224 MET A O 1
ATOM 1768 N N . GLU A 1 225 ? 14.382 -9.898 -5.702 1.00 80.88 225 GLU A N 1
ATOM 1769 C CA . GLU A 1 225 ? 14.961 -10.880 -6.622 1.00 80.88 225 GLU A CA 1
ATOM 1770 C C . GLU A 1 225 ? 15.172 -10.304 -8.033 1.00 80.88 225 GLU A C 1
ATOM 1772 O O . GLU A 1 225 ? 16.119 -10.671 -8.732 1.00 80.88 225 GLU A O 1
ATOM 1777 N N . LEU A 1 226 ? 14.324 -9.361 -8.455 1.00 77.88 226 LEU A N 1
ATOM 1778 C CA . LEU A 1 226 ? 14.416 -8.703 -9.763 1.00 77.88 226 LEU A CA 1
ATOM 1779 C C . LEU A 1 226 ? 15.448 -7.576 -9.807 1.00 77.88 226 LEU A C 1
ATOM 1781 O O . LEU A 1 226 ? 15.902 -7.192 -10.889 1.00 77.88 226 LEU A O 1
ATOM 1785 N N . ALA A 1 227 ? 15.826 -7.016 -8.665 1.00 69.06 227 ALA A N 1
ATOM 1786 C CA . ALA A 1 227 ? 16.784 -5.925 -8.563 1.00 69.06 227 ALA A CA 1
ATOM 1787 C C . ALA A 1 227 ? 17.649 -6.107 -7.308 1.00 69.06 227 ALA A C 1
ATOM 1789 O O . ALA A 1 227 ? 17.502 -5.322 -6.368 1.00 69.06 227 ALA A O 1
ATOM 1790 N N . PRO A 1 228 ? 18.542 -7.122 -7.287 1.00 63.66 228 PRO A N 1
ATOM 1791 C CA . PRO A 1 228 ? 19.421 -7.341 -6.150 1.00 63.66 228 PRO A CA 1
ATOM 1792 C C . PRO A 1 228 ? 20.229 -6.073 -5.897 1.00 63.66 228 PRO A C 1
ATOM 1794 O O . PRO A 1 228 ? 20.685 -5.413 -6.839 1.00 63.66 228 PRO A O 1
ATOM 1797 N N . ASP A 1 229 ? 20.336 -5.712 -4.622 1.00 57.25 229 ASP A N 1
ATOM 1798 C CA . ASP A 1 229 ? 21.011 -4.498 -4.191 1.00 57.25 229 ASP A CA 1
ATOM 1799 C C . ASP A 1 229 ? 22.441 -4.492 -4.764 1.00 57.25 229 ASP A C 1
ATOM 1801 O O . ASP A 1 229 ? 23.178 -5.461 -4.541 1.00 57.25 229 ASP A O 1
ATOM 1805 N N . PRO A 1 230 ? 22.861 -3.461 -5.526 1.00 54.81 230 PRO A N 1
ATOM 1806 C CA . PRO A 1 230 ? 24.209 -3.405 -6.093 1.00 54.81 230 PRO A CA 1
ATOM 1807 C C . PRO A 1 230 ? 25.326 -3.449 -5.036 1.00 54.81 230 PRO A C 1
ATOM 1809 O O . PRO A 1 230 ? 26.491 -3.600 -5.401 1.00 54.81 230 PRO A O 1
ATOM 1812 N N . GLU A 1 231 ? 24.993 -3.316 -3.748 1.00 49.44 231 GLU A N 1
ATOM 1813 C CA . GLU A 1 231 ? 25.939 -3.362 -2.632 1.00 49.44 231 GLU A CA 1
ATOM 1814 C C . GLU A 1 231 ? 26.181 -4.761 -2.034 1.00 49.44 231 GLU A C 1
ATOM 1816 O O . GLU A 1 231 ? 27.019 -4.878 -1.139 1.00 49.44 231 GLU A O 1
ATOM 1821 N N . GLN A 1 232 ? 25.533 -5.835 -2.511 1.00 44.81 232 GLN A N 1
ATOM 1822 C CA . GLN A 1 232 ? 25.896 -7.198 -2.091 1.00 44.81 232 GLN A CA 1
ATOM 1823 C C . GLN A 1 232 ? 26.958 -7.814 -3.023 1.00 44.81 232 GLN A C 1
ATOM 1825 O O . GLN A 1 232 ? 26.635 -8.183 -4.154 1.00 44.81 232 GLN A O 1
ATOM 1830 N N . PRO A 1 233 ? 28.232 -7.948 -2.588 1.00 39.53 233 PRO A N 1
ATOM 1831 C CA . PRO A 1 233 ? 29.231 -8.686 -3.349 1.00 39.53 233 PRO A CA 1
ATOM 1832 C C . PRO A 1 233 ? 28.877 -10.180 -3.346 1.00 39.53 233 PRO A C 1
ATOM 1834 O O . PRO A 1 233 ? 28.740 -10.784 -2.283 1.00 39.53 233 PRO A O 1
ATOM 1837 N N . THR A 1 234 ? 28.725 -10.744 -4.546 1.00 46.59 234 THR A N 1
ATOM 1838 C CA . THR A 1 234 ? 28.675 -12.194 -4.812 1.00 46.59 234 THR A CA 1
ATOM 1839 C C . THR A 1 234 ? 29.932 -12.910 -4.349 1.00 46.59 234 THR A C 1
ATOM 1841 O O . THR A 1 234 ? 31.026 -12.348 -4.601 1.00 46.59 234 THR A O 1
#

Radius of gyration: 29.36 Å; chains: 1; bounding box: 55×118×57 Å